Protein AF-A0AAV7JIA6-F1 (afdb_monomer)

pLDDT: mean 71.43, std 24.21, range [22.08, 97.5]

Secondary structure (DSSP, 8-state):
--------------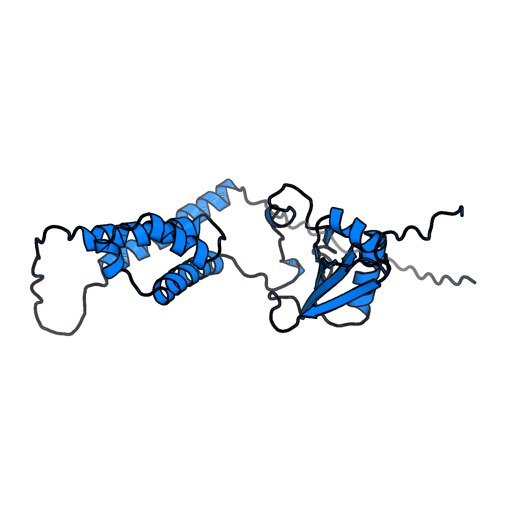----------HHHHHHHHHHHTHHHHHHHHHHHHTT----SS---------PPPPHHHHHHHHHHHHHHHHHHH----HHHHHHHHHHT--HHHHTTSPPHHHHHHHHHHHHHHHHTTS---SSGGG----GGGSB-TTS-B-EEEE--TT-TT--EEE--HHHHHHHHH-S-EEEEEE-SS--TT-SEEEEEEEEESTTSTTS--EEEEEEEEEES---HHHHHHHHHHHHHHS--GGG-S--

Foldseek 3Di:
DDDDDDDDDDDDDDDDPPPPPPPDPVNVVVVVVVVCVVVVVVVVVVVVVVDDDDDDDPDDPPPPPDDDDPLVVLLVVLLVQLLVCLVVDPDQLVVSNVVSVVSHDPSNVVVHDDSVVSNVVSVVSVVVVCVVPDDDPAPLPDDDDPVCQADPVGFGFFPDWPHSPDNWIKTKGFGLVLLVLVLPAPDKDKDWDQPDAPPQFRIWIWIWGWAPVVDVVDDTDTGRGMIMGTNDDDPVSVVVVVVVSCVSRVRPPPPPDD

Nearest PDB structures (foldseek):
  2l3y-assembly1_A  TM=1.725E-01  e=3.572E-01  Mus musculus
  8ot8-assembly1_B  TM=4.137E-01  e=2.780E+00  Actinomycetota bacterium
  1i6z-assembly1_A  TM=1.946E-01  e=4.996E+00  Mus musculus

Solvent-accessible surface area (backbone atoms only — not comparable to full-atom values): 15811 Å² total; per-residue (Å²): 137,87,84,88,84,88,83,88,86,88,86,88,83,83,91,76,86,73,82,78,76,79,77,53,71,67,55,56,51,47,52,56,56,59,57,44,56,63,57,51,55,52,62,53,44,66,70,55,68,80,64,83,88,69,84,93,65,93,76,78,78,77,82,77,88,64,82,80,53,68,42,61,52,48,36,49,49,37,50,49,50,37,55,49,47,53,73,77,44,89,68,55,65,65,56,49,49,54,55,34,53,73,74,51,52,77,76,20,57,80,70,47,77,56,70,67,59,53,45,50,51,49,51,52,52,49,49,59,57,50,71,71,50,80,74,64,90,47,69,56,62,59,77,81,58,72,76,69,36,35,42,100,83,74,44,56,18,53,74,45,64,66,46,56,89,30,95,71,37,38,44,35,32,31,49,65,76,33,41,57,35,43,54,70,22,93,51,77,49,74,53,66,45,63,91,75,46,63,86,86,38,54,24,38,35,36,38,25,15,34,41,68,44,87,41,96,90,41,87,45,48,80,37,85,26,36,41,31,44,30,46,60,91,48,70,65,58,51,49,56,50,53,55,51,50,43,70,75,39,65,54,81,82,78,60,93,81,129

Sequence (258 aa):
MFYLGAATTSRPLSTSIGSCTVRNEEEVRRELAERRFGTLAWIERERESNGSYEGNGVKRTNEHLHVPDVQTTGCCEIKAGIKRKTRDTQDSSHHIIGEGMLTASEGTTGKLPKLDSLKRTIQRQRASVLSVLVEPTALSELVLPAEYQWTAKGEQFLLYDSGEDDAYRFPIFGPQRNLGVLQQSKIWLADGTFKTVPPLFAQVYVVHGLRGGNDPMKTGHLLPSLFVLLPNKTEDTYRRMWEQIRLLCPLALDAPGL

Structure (mmCIF, N/CA/C/O backbone):
data_AF-A0AAV7JIA6-F1
#
_entry.id   AF-A0AAV7JIA6-F1
#
loop_
_atom_site.group_PDB
_atom_site.id
_atom_site.type_symbol
_atom_site.label_atom_id
_atom_site.label_alt_id
_atom_site.label_comp_id
_atom_site.label_asym_id
_atom_site.label_entity_id
_atom_site.label_seq_id
_atom_site.pdbx_PDB_ins_code
_atom_site.Cartn_x
_atom_site.Cartn_y
_atom_site.Cartn_z
_atom_site.occupancy
_atom_site.B_iso_or_equiv
_atom_site.auth_seq_id
_atom_site.auth_comp_id
_atom_site.auth_asym_id
_atom_site.auth_atom_id
_atom_site.pdbx_PDB_model_num
ATOM 1 N N . MET A 1 1 ? 19.174 -5.613 -35.986 1.00 30.94 1 MET A N 1
ATOM 2 C CA . MET A 1 1 ? 20.048 -6.729 -36.402 1.00 30.94 1 MET A CA 1
ATOM 3 C C . MET A 1 1 ? 19.746 -7.882 -35.461 1.00 30.94 1 MET A C 1
ATOM 5 O O . MET A 1 1 ? 20.012 -7.769 -34.275 1.00 30.94 1 MET A O 1
ATOM 9 N N . PHE A 1 2 ? 19.028 -8.880 -35.972 1.00 22.08 2 PHE A N 1
ATOM 10 C CA . PHE A 1 2 ? 18.625 -10.096 -35.264 1.00 22.08 2 PHE A CA 1
ATOM 11 C C . PHE A 1 2 ? 19.842 -10.973 -34.966 1.00 22.08 2 PHE A C 1
ATOM 13 O O . PHE A 1 2 ? 20.718 -11.030 -35.819 1.00 22.08 2 PHE A O 1
ATOM 20 N N . TYR A 1 3 ? 19.829 -11.726 -33.862 1.00 24.70 3 TYR A N 1
ATOM 21 C CA . TYR A 1 3 ? 20.314 -13.111 -33.871 1.00 24.70 3 TYR A CA 1
ATOM 22 C C . TYR A 1 3 ? 19.525 -13.971 -32.875 1.00 24.70 3 TYR A C 1
ATOM 24 O O . TYR A 1 3 ? 19.533 -13.739 -31.669 1.00 24.70 3 TYR A O 1
ATOM 32 N N . LEU A 1 4 ? 18.818 -14.950 -33.445 1.00 25.27 4 LEU A N 1
ATOM 33 C CA . LEU A 1 4 ? 18.229 -16.117 -32.794 1.00 25.27 4 LEU A CA 1
ATOM 34 C C . LEU A 1 4 ? 19.320 -17.165 -32.537 1.00 25.27 4 LEU A C 1
ATOM 36 O O . LEU A 1 4 ? 20.192 -17.365 -33.380 1.00 25.27 4 LEU A O 1
ATOM 40 N N . GLY A 1 5 ? 19.194 -17.902 -31.435 1.00 25.48 5 GLY A N 1
ATOM 41 C CA . GLY A 1 5 ? 19.909 -19.153 -31.196 1.00 25.48 5 GLY A CA 1
ATOM 42 C C . GLY A 1 5 ? 18.993 -20.133 -30.471 1.00 25.48 5 GLY A C 1
ATOM 43 O O . GLY A 1 5 ? 18.826 -20.044 -29.260 1.00 25.48 5 GLY A O 1
ATOM 44 N N . ALA A 1 6 ? 18.359 -21.027 -31.229 1.00 25.97 6 ALA A N 1
ATOM 45 C CA . ALA A 1 6 ? 17.543 -22.118 -30.713 1.00 25.97 6 ALA A CA 1
ATOM 46 C C . ALA A 1 6 ? 18.417 -23.341 -30.395 1.00 25.97 6 ALA A C 1
ATOM 48 O O . ALA A 1 6 ? 19.291 -23.696 -31.183 1.00 25.97 6 ALA A O 1
ATOM 49 N N . ALA A 1 7 ? 18.119 -24.028 -29.292 1.00 27.23 7 ALA A N 1
ATOM 50 C CA . ALA A 1 7 ? 18.521 -25.414 -29.071 1.00 27.23 7 ALA A CA 1
ATOM 51 C C . ALA A 1 7 ? 17.421 -26.146 -28.286 1.00 27.23 7 ALA A C 1
ATOM 53 O O . ALA A 1 7 ? 17.285 -26.014 -27.073 1.00 27.23 7 ALA A O 1
ATOM 54 N N . THR A 1 8 ? 16.612 -26.908 -29.014 1.00 28.44 8 THR A N 1
ATOM 55 C CA . THR A 1 8 ? 15.694 -27.938 -28.517 1.00 28.44 8 THR A CA 1
ATOM 56 C C . THR A 1 8 ? 16.459 -29.203 -28.142 1.00 28.44 8 THR A C 1
ATOM 58 O O . THR A 1 8 ? 17.174 -29.731 -28.986 1.00 28.44 8 THR A O 1
ATOM 61 N N . THR A 1 9 ? 16.199 -29.776 -26.963 1.00 28.27 9 THR A N 1
ATOM 62 C CA . THR A 1 9 ? 16.086 -31.237 -26.799 1.00 28.27 9 THR A CA 1
ATOM 63 C C . THR A 1 9 ? 15.055 -31.579 -25.722 1.00 28.27 9 THR A C 1
ATOM 65 O O . THR A 1 9 ? 15.005 -30.999 -24.645 1.00 28.27 9 THR A O 1
ATOM 68 N N . SER A 1 10 ? 14.185 -32.513 -26.087 1.00 26.16 10 SER A N 1
ATOM 69 C CA . SER A 1 10 ? 13.059 -33.078 -25.347 1.00 26.16 10 SER A CA 1
ATOM 70 C C . SER A 1 10 ? 13.470 -34.259 -24.459 1.00 26.16 10 SER A C 1
ATOM 72 O O . SER A 1 10 ? 14.260 -35.082 -24.922 1.00 26.16 10 SER A O 1
ATOM 74 N N . ARG A 1 11 ? 12.803 -34.460 -23.311 1.00 27.89 11 ARG A N 1
ATOM 75 C CA . ARG A 1 11 ? 12.040 -35.692 -22.983 1.00 27.89 11 ARG A CA 1
ATOM 76 C C . ARG A 1 11 ? 11.273 -35.567 -21.645 1.00 27.89 11 ARG A C 1
ATOM 78 O O . ARG A 1 11 ? 11.668 -34.765 -20.808 1.00 27.89 11 ARG A O 1
ATOM 85 N N . PRO A 1 12 ? 10.165 -36.316 -21.471 1.00 30.72 12 PRO A N 1
ATOM 86 C CA . PRO A 1 12 ? 9.111 -36.035 -20.493 1.00 30.72 12 PRO A CA 1
ATOM 87 C C . PRO A 1 12 ? 9.236 -36.882 -19.220 1.00 30.72 12 PRO A C 1
ATOM 89 O O . PRO A 1 12 ? 9.687 -38.023 -19.290 1.00 30.72 12 PRO A O 1
ATOM 92 N N . LEU A 1 13 ? 8.730 -36.385 -18.086 1.00 25.39 13 LEU A N 1
ATOM 93 C CA . LEU A 1 13 ? 8.413 -37.237 -16.938 1.00 25.39 13 LEU A CA 1
ATOM 94 C C . LEU A 1 13 ? 7.094 -36.833 -16.258 1.00 25.39 13 LEU A C 1
ATOM 96 O O . LEU A 1 13 ? 6.989 -35.792 -15.624 1.00 25.39 13 LEU A O 1
ATOM 100 N N . SER A 1 14 ? 6.126 -37.744 -16.393 1.00 24.59 14 SER A N 1
ATOM 101 C CA . SER A 1 14 ? 5.290 -38.286 -15.317 1.00 24.59 14 SER A CA 1
ATOM 102 C C . SER A 1 14 ? 4.447 -37.319 -14.478 1.00 24.59 14 SER A C 1
ATOM 104 O O . SER A 1 14 ? 4.848 -36.838 -13.424 1.00 24.59 14 SER A O 1
ATOM 106 N N . THR A 1 15 ? 3.193 -37.205 -14.899 1.00 28.84 15 THR A N 1
ATOM 107 C CA . THR A 1 15 ? 2.027 -36.770 -14.133 1.00 28.84 15 THR A CA 1
ATOM 108 C C . THR A 1 15 ? 1.835 -37.601 -12.854 1.00 28.84 15 THR A C 1
ATOM 110 O O . THR A 1 15 ? 1.580 -38.801 -12.930 1.00 28.84 15 THR A O 1
ATOM 113 N N . SER A 1 16 ? 1.851 -36.964 -11.683 1.00 24.20 16 SER A N 1
ATOM 114 C CA . SER A 1 16 ? 1.072 -37.421 -10.528 1.00 24.20 16 SER A CA 1
ATOM 115 C C . SER A 1 16 ? 0.068 -36.328 -10.168 1.00 24.20 16 SER A C 1
ATOM 117 O O . SER A 1 16 ? 0.393 -35.284 -9.611 1.00 24.20 16 SER A O 1
ATOM 119 N N . ILE A 1 17 ? -1.184 -36.559 -10.561 1.00 27.30 17 ILE A N 1
ATOM 120 C CA . ILE A 1 17 ? -2.331 -35.779 -10.102 1.00 27.30 17 ILE A CA 1
ATOM 121 C C . ILE A 1 17 ? -2.521 -36.138 -8.627 1.00 27.30 17 ILE A C 1
ATOM 123 O O . ILE A 1 17 ? -3.103 -37.168 -8.294 1.00 27.30 17 ILE A O 1
ATOM 127 N N . GLY A 1 18 ? -1.977 -35.311 -7.737 1.00 24.67 18 GLY A N 1
ATOM 128 C CA . GLY A 1 18 ? -2.428 -35.253 -6.355 1.00 24.67 18 GLY A CA 1
ATOM 129 C C . GLY A 1 18 ? -3.763 -34.523 -6.347 1.00 24.67 18 GLY A C 1
ATOM 130 O O . GLY A 1 18 ? -3.808 -33.318 -6.576 1.00 24.67 18 GLY A O 1
ATOM 131 N N . SER A 1 19 ? -4.856 -35.254 -6.148 1.00 26.14 19 SER A N 1
ATOM 132 C CA . SER A 1 19 ? -6.189 -34.681 -5.986 1.00 26.14 19 SER A CA 1
ATOM 133 C C . SER A 1 19 ? -6.195 -33.736 -4.781 1.00 26.14 19 SER A C 1
ATOM 135 O O . SER A 1 19 ? -6.261 -34.183 -3.635 1.00 26.14 19 SER A O 1
ATOM 137 N N . CYS A 1 20 ? -6.112 -32.431 -5.036 1.00 24.62 20 CYS A N 1
ATOM 138 C CA . CYS A 1 20 ? -6.367 -31.409 -4.034 1.00 24.62 20 CYS A CA 1
ATOM 139 C C . CYS A 1 20 ? -7.877 -31.397 -3.785 1.00 24.62 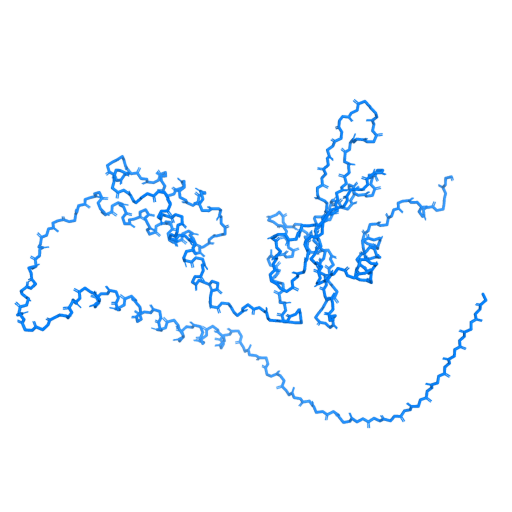20 CYS A C 1
ATOM 141 O O . CYS A 1 20 ? -8.656 -30.849 -4.564 1.00 24.62 20 CYS A O 1
ATOM 143 N N . THR A 1 21 ? -8.313 -32.105 -2.747 1.00 28.91 21 THR A N 1
ATOM 144 C CA . THR A 1 21 ? -9.694 -32.048 -2.274 1.00 28.91 21 THR A CA 1
ATOM 145 C C . THR A 1 21 ? -9.985 -30.624 -1.819 1.00 28.91 21 THR A C 1
ATOM 147 O O . THR A 1 21 ? -9.475 -30.183 -0.787 1.00 28.91 21 THR A O 1
ATOM 150 N N . VAL A 1 22 ? -10.796 -29.913 -2.604 1.00 33.28 22 VAL A N 1
ATOM 151 C CA . VAL A 1 22 ? -11.432 -28.649 -2.224 1.00 33.28 22 VAL A CA 1
ATOM 152 C C . VAL A 1 22 ? -12.185 -28.905 -0.921 1.00 33.28 22 VAL A C 1
ATOM 154 O O . VAL A 1 22 ? -13.178 -29.631 -0.911 1.00 33.28 22 VAL A O 1
ATOM 157 N N . ARG A 1 23 ? -11.680 -28.376 0.197 1.00 37.44 23 ARG A N 1
ATOM 158 C CA . ARG A 1 23 ? -12.386 -28.470 1.478 1.00 37.44 23 ARG A CA 1
ATOM 159 C C . ARG A 1 23 ? -13.640 -27.608 1.383 1.00 37.44 23 ARG A C 1
ATOM 161 O O . ARG A 1 23 ? -13.559 -26.435 1.027 1.00 37.44 23 ARG A O 1
ATOM 168 N N . ASN A 1 24 ? -14.790 -28.208 1.670 1.00 35.47 24 ASN A N 1
ATOM 169 C CA . ASN A 1 24 ? -16.084 -27.535 1.680 1.00 35.47 24 ASN A CA 1
ATOM 170 C C . ASN A 1 24 ? -16.053 -26.382 2.708 1.00 35.47 24 ASN A C 1
ATOM 172 O O . ASN A 1 24 ? -15.627 -26.580 3.847 1.00 35.47 24 ASN A O 1
ATOM 176 N N . GLU A 1 25 ? -16.519 -25.185 2.335 1.00 40.31 25 GLU A N 1
ATOM 177 C CA . GLU A 1 25 ? -16.637 -24.036 3.248 1.00 40.31 25 GLU A CA 1
ATOM 178 C C . GLU A 1 25 ? -17.440 -24.366 4.520 1.00 40.31 25 GLU A C 1
ATOM 180 O O . GLU A 1 25 ? -17.180 -23.805 5.587 1.00 40.31 25 GLU A O 1
ATOM 185 N N . GLU A 1 26 ? -18.396 -25.296 4.445 1.00 38.03 26 GLU A N 1
ATOM 186 C CA . GLU A 1 26 ? -19.151 -25.776 5.607 1.00 38.03 26 GLU A CA 1
ATOM 187 C C . GLU A 1 26 ? -18.308 -26.636 6.554 1.00 38.03 26 GLU A C 1
ATOM 189 O O . GLU A 1 26 ? -18.520 -26.596 7.765 1.00 38.03 26 GLU A O 1
ATOM 194 N N . GLU A 1 27 ? -17.324 -27.368 6.032 1.00 39.69 27 GLU A N 1
ATOM 195 C CA . GLU A 1 27 ? -16.400 -28.193 6.815 1.00 39.69 27 GLU A CA 1
ATOM 196 C C . GLU A 1 27 ? -15.385 -27.312 7.551 1.00 39.69 27 GLU A C 1
ATOM 198 O O . GLU A 1 27 ? -15.173 -27.489 8.749 1.00 39.69 27 GLU A O 1
ATOM 203 N N . VAL A 1 28 ? -14.885 -26.259 6.892 1.00 43.53 28 VAL A N 1
ATOM 204 C CA . VAL A 1 28 ? -14.058 -25.219 7.530 1.00 43.53 28 VAL A CA 1
ATOM 205 C C . VAL A 1 28 ? -14.858 -24.460 8.598 1.00 43.53 28 VAL A C 1
ATOM 207 O O . VAL A 1 28 ? -14.353 -24.209 9.692 1.00 43.53 28 VAL A O 1
ATOM 210 N N . ARG A 1 29 ? -16.136 -24.138 8.341 1.00 39.66 29 ARG A N 1
ATOM 211 C CA . ARG A 1 29 ? -17.026 -23.526 9.347 1.00 39.66 29 ARG A CA 1
ATOM 212 C C . ARG A 1 29 ? -17.308 -24.455 10.530 1.00 39.66 29 ARG A C 1
ATOM 214 O O . ARG A 1 29 ? -17.392 -23.962 11.656 1.00 39.66 29 ARG A O 1
ATOM 221 N N . ARG A 1 30 ? -17.437 -25.767 10.307 1.00 38.66 30 ARG A N 1
ATOM 222 C CA . ARG A 1 30 ? -17.660 -26.766 11.365 1.00 38.66 30 ARG A CA 1
ATOM 223 C C . ARG A 1 30 ? -16.393 -26.980 12.203 1.00 38.66 30 ARG A C 1
ATOM 225 O O . ARG A 1 30 ? -16.484 -26.962 13.426 1.00 38.66 30 ARG A O 1
ATOM 232 N N . GLU A 1 31 ? -15.216 -27.006 11.577 1.00 44.09 31 GLU A N 1
ATOM 233 C CA . GLU A 1 31 ? -13.918 -27.063 12.268 1.00 44.09 31 GLU A CA 1
ATOM 234 C C . GLU A 1 31 ? -13.650 -25.779 13.086 1.00 44.09 31 GLU A C 1
ATOM 236 O O . GLU A 1 31 ? -13.170 -25.836 14.219 1.00 44.09 31 GLU A O 1
ATOM 241 N N . LEU A 1 32 ? -14.048 -24.605 12.577 1.00 42.72 32 LEU A N 1
ATOM 242 C CA . LEU A 1 32 ? -14.026 -23.337 13.324 1.00 42.72 32 LEU A CA 1
ATOM 243 C C . LEU A 1 32 ? -15.042 -23.306 14.485 1.00 42.72 32 LEU A C 1
ATOM 245 O O . LEU A 1 32 ? -14.798 -22.641 15.497 1.00 42.72 32 LEU A O 1
ATOM 249 N N . ALA A 1 33 ? -16.167 -24.018 14.367 1.00 38.12 33 ALA A N 1
ATOM 250 C CA . ALA A 1 33 ? -17.171 -24.154 15.425 1.00 38.12 33 ALA A CA 1
ATOM 251 C C . ALA A 1 33 ? -16.747 -25.153 16.520 1.00 38.12 33 ALA A C 1
ATOM 253 O O . ALA A 1 33 ? -16.974 -24.890 17.700 1.00 38.12 33 ALA A O 1
ATOM 254 N N . GLU A 1 34 ? -16.066 -26.243 16.164 1.00 38.94 34 GLU A N 1
ATOM 255 C CA . GLU A 1 34 ? -15.494 -27.199 17.122 1.00 38.94 34 GLU A CA 1
ATOM 256 C C . GLU A 1 34 ? -14.253 -26.625 17.824 1.00 38.94 34 GLU A C 1
ATOM 258 O O . GLU A 1 34 ? -14.100 -26.780 19.033 1.00 38.94 34 GLU A O 1
ATOM 263 N N . ARG A 1 35 ? -13.423 -25.826 17.137 1.00 43.16 35 ARG A N 1
ATOM 264 C CA . ARG A 1 35 ? -12.304 -25.093 17.768 1.00 43.16 35 ARG A CA 1
ATOM 265 C C . ARG A 1 35 ? -12.759 -23.936 18.670 1.00 43.16 35 ARG A C 1
ATOM 267 O O . ARG A 1 35 ? -12.016 -23.522 19.562 1.00 43.16 35 ARG A O 1
ATOM 274 N N . ARG A 1 36 ? -14.001 -23.459 18.509 1.00 36.34 36 ARG A N 1
ATOM 275 C CA . ARG A 1 36 ? -14.669 -22.506 19.418 1.00 36.34 36 ARG A CA 1
ATOM 276 C C . ARG A 1 36 ? -14.939 -23.087 20.815 1.00 36.34 36 ARG A C 1
ATOM 278 O O . ARG A 1 36 ? -15.065 -22.309 21.762 1.00 36.34 36 ARG A O 1
ATOM 285 N N . PHE A 1 37 ? -14.970 -24.415 20.984 1.00 32.97 37 PHE A N 1
ATOM 286 C CA . PHE A 1 37 ? -15.099 -25.038 22.312 1.00 32.97 37 PHE A CA 1
ATOM 287 C C . PHE A 1 37 ? -13.879 -24.768 23.206 1.00 32.97 37 PHE A C 1
ATOM 289 O O . PHE A 1 37 ? -14.035 -24.570 24.410 1.00 32.97 37 PHE A O 1
ATOM 296 N N . GLY A 1 38 ? -12.680 -24.625 22.628 1.00 35.81 38 GLY A N 1
ATOM 297 C CA . GLY A 1 38 ? -11.490 -24.197 23.373 1.00 35.81 38 GLY A CA 1
ATOM 298 C C . GLY A 1 38 ? -11.570 -22.748 23.876 1.00 35.81 38 GLY A C 1
ATOM 299 O O . GLY A 1 38 ? -10.920 -22.392 24.856 1.00 35.81 38 GLY A O 1
ATOM 300 N N . THR A 1 39 ? -12.399 -21.907 23.245 1.00 40.12 39 THR A N 1
ATOM 301 C CA . THR A 1 39 ? -12.607 -20.504 23.641 1.00 40.12 39 THR A CA 1
ATOM 302 C C . THR A 1 39 ? -13.583 -20.369 24.816 1.00 40.12 39 THR A C 1
ATOM 304 O O . THR A 1 39 ? -13.439 -19.448 25.620 1.00 40.12 39 THR A O 1
ATOM 307 N N . LEU A 1 40 ? -14.534 -21.302 24.970 1.00 34.59 40 LEU A N 1
ATOM 308 C CA . LEU A 1 40 ? -15.395 -21.379 26.160 1.00 34.59 40 LEU A CA 1
ATOM 309 C C . LEU A 1 40 ? -14.616 -21.855 27.392 1.00 34.59 40 LEU A C 1
ATOM 311 O O . LEU A 1 40 ? -14.827 -21.321 28.477 1.00 34.59 40 LEU A O 1
ATOM 315 N N . ALA A 1 41 ? -13.628 -22.737 27.206 1.00 35.59 41 ALA A N 1
ATOM 316 C CA . ALA A 1 41 ? -12.734 -23.166 28.282 1.00 35.59 41 ALA A CA 1
ATOM 317 C C . ALA A 1 41 ? -11.922 -22.006 28.898 1.00 35.59 41 ALA A C 1
ATOM 319 O O . ALA A 1 41 ? -11.496 -22.105 30.044 1.00 35.59 41 ALA A O 1
ATOM 320 N N . TRP A 1 42 ? -11.714 -20.894 28.178 1.00 34.53 42 TRP A N 1
ATOM 321 C CA . TRP A 1 42 ? -11.053 -19.699 28.724 1.00 34.53 42 TRP A CA 1
ATOM 322 C C . TRP A 1 42 ? -12.009 -18.823 29.552 1.00 34.53 42 TRP A C 1
ATOM 324 O O . TRP A 1 42 ? -11.615 -18.303 30.592 1.00 34.53 42 TRP A O 1
ATOM 334 N N . ILE A 1 43 ? -13.279 -18.721 29.141 1.00 37.03 43 ILE A N 1
ATOM 335 C CA . ILE A 1 43 ? -14.339 -18.030 29.901 1.00 37.03 43 ILE A CA 1
ATOM 336 C C . ILE A 1 43 ? -14.657 -18.790 31.200 1.00 37.03 43 ILE A C 1
ATOM 338 O O . ILE A 1 43 ? -14.898 -18.175 32.238 1.00 37.03 43 ILE A O 1
ATOM 342 N N . GLU A 1 44 ? -14.614 -20.122 31.161 1.00 30.78 44 GLU A N 1
ATOM 343 C CA . GLU A 1 44 ? -14.818 -20.980 32.332 1.00 30.78 44 GLU A CA 1
ATOM 344 C C . GLU A 1 44 ? -13.596 -20.955 33.271 1.00 30.78 44 GLU A C 1
ATOM 346 O O . GLU A 1 44 ? -13.744 -20.852 34.487 1.00 30.78 44 GLU A O 1
ATOM 351 N N . ARG A 1 45 ? -12.379 -20.860 32.714 1.00 34.06 45 ARG A N 1
ATOM 352 C CA . ARG A 1 45 ? -11.133 -20.717 33.485 1.00 34.06 45 ARG A CA 1
ATOM 353 C C . ARG A 1 45 ? -10.971 -19.348 34.161 1.00 34.06 45 ARG A C 1
ATOM 355 O O . ARG A 1 45 ? -10.399 -19.301 35.244 1.00 34.06 45 ARG A O 1
ATOM 362 N N . GLU A 1 46 ? -11.503 -18.252 33.601 1.00 34.72 46 GLU A N 1
ATOM 363 C CA . GLU A 1 46 ? -11.560 -16.943 34.295 1.00 34.72 46 GLU A CA 1
ATOM 364 C C . GLU A 1 46 ? -12.555 -16.936 35.475 1.00 34.72 46 GLU A C 1
ATOM 366 O O . GLU A 1 46 ? -12.405 -16.132 36.398 1.00 34.72 46 GLU A O 1
ATOM 371 N N . ARG A 1 47 ? -13.539 -17.851 35.496 1.00 35.91 47 ARG A N 1
ATOM 372 C CA . ARG A 1 47 ? -14.384 -18.102 36.679 1.00 35.91 47 ARG A CA 1
ATOM 373 C C . ARG A 1 47 ? -13.654 -18.910 37.756 1.00 35.91 47 ARG A C 1
ATOM 375 O O . ARG A 1 47 ? -13.892 -18.678 38.939 1.00 35.91 47 ARG A O 1
ATOM 382 N N . GLU A 1 48 ? -12.749 -19.804 37.363 1.00 36.78 48 GLU A N 1
ATOM 383 C CA . GLU A 1 48 ? -11.983 -20.665 38.276 1.00 36.78 48 GLU A CA 1
ATOM 384 C C . GLU A 1 48 ? -10.693 -20.010 38.813 1.00 36.78 48 GLU A C 1
ATOM 386 O O . GLU A 1 48 ? -10.254 -20.314 39.922 1.00 36.78 48 GLU A O 1
ATOM 391 N N . SER A 1 49 ? -10.097 -19.048 38.098 1.00 35.31 49 SER A N 1
ATOM 392 C CA . SER A 1 49 ? -8.808 -18.439 38.472 1.00 35.31 49 SER A CA 1
ATOM 393 C C . SER A 1 49 ? -8.855 -17.404 39.608 1.00 35.31 49 SER A C 1
ATOM 395 O O . SER A 1 49 ? -7.840 -16.772 39.895 1.00 35.31 49 SER A O 1
ATOM 397 N N . ASN A 1 50 ? -9.988 -17.246 40.301 1.00 34.91 50 ASN A N 1
ATOM 398 C CA . ASN A 1 50 ? -10.039 -16.536 41.590 1.00 34.91 50 ASN A CA 1
ATOM 399 C C . ASN A 1 50 ? -9.677 -17.436 42.794 1.00 34.91 50 ASN A C 1
ATOM 401 O O . ASN A 1 50 ? -9.687 -16.974 43.936 1.00 34.91 50 ASN A O 1
ATOM 405 N N . GLY A 1 51 ? -9.320 -18.704 42.568 1.00 31.27 51 GLY A N 1
ATOM 406 C CA . GLY A 1 51 ? -8.783 -19.596 43.595 1.00 31.27 51 GLY A CA 1
ATOM 407 C C . GLY A 1 51 ? -7.260 -19.504 43.705 1.00 31.27 51 GLY A C 1
ATOM 408 O O . GLY A 1 51 ? -6.536 -20.119 42.929 1.00 31.27 51 GLY A O 1
ATOM 409 N N . SER A 1 52 ? -6.750 -18.763 44.691 1.00 31.17 52 SER A N 1
ATOM 410 C CA . SER A 1 52 ? -5.336 -18.844 45.080 1.00 31.17 52 SER A CA 1
ATOM 411 C C . SER A 1 52 ? -5.050 -20.190 45.760 1.00 31.17 52 SER A C 1
ATOM 413 O O . SER A 1 52 ? -5.708 -20.501 46.757 1.00 31.17 52 SER A O 1
ATOM 415 N N . TYR A 1 53 ? -4.028 -20.922 45.320 1.00 31.67 53 TYR A N 1
ATOM 416 C CA . TYR A 1 53 ? -3.426 -21.988 46.120 1.00 31.67 53 TYR A CA 1
ATOM 417 C C . TYR A 1 53 ? -2.224 -21.434 46.888 1.00 31.67 53 TYR A C 1
ATOM 419 O O . TYR A 1 53 ? -1.204 -21.118 46.289 1.00 31.67 53 TYR A O 1
ATOM 427 N N . GLU A 1 54 ? -2.343 -21.364 48.211 1.00 32.22 54 GLU A N 1
ATOM 428 C CA . GLU A 1 54 ? -1.229 -21.573 49.138 1.00 32.22 54 GLU A CA 1
ATOM 429 C C . GLU A 1 54 ? -1.729 -22.468 50.276 1.00 32.22 54 GLU A C 1
ATOM 431 O O . GLU A 1 54 ? -2.909 -22.441 50.636 1.00 32.22 54 GLU A O 1
ATOM 436 N N . GLY A 1 55 ? -0.836 -23.332 50.755 1.00 40.56 55 GLY A N 1
ATOM 437 C CA . GLY A 1 55 ? -1.134 -24.458 51.631 1.00 40.56 55 GLY A CA 1
ATOM 438 C C . GLY A 1 55 ? -1.878 -24.104 52.921 1.00 40.56 55 GLY A C 1
ATOM 439 O O . GLY A 1 55 ? -1.681 -23.054 53.519 1.00 40.56 55 GLY A O 1
ATOM 440 N N . ASN A 1 56 ? -2.717 -25.055 53.341 1.00 45.19 56 ASN A N 1
ATOM 441 C CA . ASN A 1 56 ? -3.338 -25.190 54.660 1.00 45.19 56 ASN A CA 1
ATOM 442 C C . ASN A 1 56 ? -3.834 -23.900 55.334 1.00 45.19 56 ASN A C 1
ATOM 444 O O . ASN A 1 56 ? -3.349 -23.478 56.379 1.00 45.19 56 ASN A O 1
ATOM 448 N N . GLY A 1 57 ? -4.932 -23.373 54.801 1.00 36.69 57 GLY A N 1
ATOM 449 C CA . GLY A 1 57 ? -5.874 -22.541 55.540 1.00 36.69 57 GLY A CA 1
ATOM 450 C C . GLY A 1 57 ? -7.222 -22.579 54.834 1.00 36.69 57 GLY A C 1
ATOM 451 O O . GLY A 1 57 ? -7.325 -22.149 53.690 1.00 36.69 57 GLY A O 1
ATOM 452 N N . VAL A 1 58 ? -8.256 -23.127 55.478 1.00 41.41 58 VAL A N 1
ATOM 453 C CA . VAL A 1 58 ? -9.621 -23.155 54.928 1.00 41.41 58 VAL A CA 1
ATOM 454 C C . VAL A 1 58 ? -10.082 -21.709 54.706 1.00 41.41 58 VAL A C 1
ATOM 456 O O . VAL A 1 58 ? -10.461 -21.018 55.652 1.00 41.41 58 VAL A O 1
ATOM 459 N N . LYS A 1 59 ? -10.031 -21.223 53.458 1.00 38.44 59 LYS A N 1
ATOM 460 C CA . LYS A 1 59 ? -10.583 -19.917 53.087 1.00 38.44 59 LYS A CA 1
ATOM 461 C C . LYS A 1 59 ? -12.102 -20.019 53.087 1.00 38.44 59 LYS A C 1
ATOM 463 O O . LYS A 1 59 ? -12.694 -20.622 52.198 1.00 38.44 59 LYS A O 1
ATOM 468 N N . ARG A 1 60 ? -12.737 -19.395 54.079 1.00 37.44 60 ARG A N 1
ATOM 469 C CA . ARG A 1 60 ? -14.156 -19.049 53.997 1.00 37.44 60 ARG A CA 1
ATOM 470 C C . ARG A 1 60 ? -14.322 -18.039 52.864 1.00 37.44 60 ARG A C 1
ATOM 472 O O . ARG A 1 60 ? -13.825 -16.919 52.964 1.00 37.44 60 ARG A O 1
ATOM 479 N N . THR A 1 61 ? -15.001 -18.426 51.792 1.00 38.16 61 THR A N 1
ATOM 480 C CA . THR A 1 61 ? -15.536 -17.470 50.824 1.00 38.16 61 THR A CA 1
ATOM 481 C C . THR A 1 61 ? -16.616 -16.671 51.537 1.00 38.16 61 THR A C 1
ATOM 483 O O . THR A 1 61 ? -17.680 -17.195 51.854 1.00 38.16 61 THR A O 1
ATOM 486 N N . ASN A 1 62 ? -16.321 -15.414 51.859 1.00 41.25 62 ASN A N 1
ATOM 487 C CA . ASN A 1 62 ? -17.352 -14.479 52.280 1.00 41.25 62 ASN A CA 1
ATOM 488 C C . ASN A 1 62 ? -18.224 -14.213 51.047 1.00 41.25 62 ASN A C 1
ATOM 490 O O . ASN A 1 62 ? -17.783 -13.555 50.103 1.00 41.25 62 ASN A O 1
ATOM 494 N N . GLU A 1 63 ? -19.431 -14.772 51.021 1.00 39.28 63 GLU A N 1
ATOM 495 C CA . GLU A 1 63 ? -20.446 -14.414 50.034 1.00 39.28 63 GLU A CA 1
ATOM 496 C C . GLU A 1 63 ? -20.879 -12.971 50.303 1.00 39.28 63 GLU A C 1
ATOM 498 O O . GLU A 1 63 ? -21.752 -12.681 51.120 1.00 39.28 63 GLU A O 1
ATOM 503 N N . HIS A 1 64 ? -20.209 -12.030 49.645 1.00 52.72 64 HIS A N 1
ATOM 504 C CA . HIS A 1 64 ? -20.595 -10.631 49.674 1.00 52.72 64 HIS A CA 1
ATOM 505 C C . HIS A 1 64 ? -21.819 -10.424 48.774 1.00 52.72 64 HIS A C 1
ATOM 507 O O . HIS A 1 64 ? -21.696 -10.171 47.577 1.00 52.72 64 HIS A O 1
ATOM 513 N N . LEU A 1 65 ? -23.008 -10.512 49.375 1.00 45.53 65 LEU A N 1
ATOM 514 C CA . LEU A 1 65 ? -24.281 -10.078 48.795 1.00 45.53 65 LEU A CA 1
ATOM 515 C C . LEU A 1 65 ? -24.333 -8.533 48.754 1.00 45.53 65 LEU A C 1
ATOM 517 O O . LEU A 1 65 ? -25.041 -7.893 49.527 1.00 45.53 65 LEU A O 1
ATOM 521 N N . HIS A 1 66 ? -23.535 -7.899 47.893 1.00 55.56 66 HIS A N 1
ATOM 522 C CA . HIS A 1 66 ? -23.666 -6.465 47.623 1.00 55.56 66 HIS A CA 1
ATOM 523 C C . HIS A 1 66 ? -24.467 -6.240 46.342 1.00 55.56 66 HIS A C 1
ATOM 525 O O . HIS A 1 66 ? -24.223 -6.876 45.317 1.00 55.56 66 HIS A O 1
ATOM 531 N N . VAL A 1 67 ? -25.420 -5.307 46.411 1.00 55.53 67 VAL A N 1
ATOM 532 C CA . VAL A 1 67 ? -26.119 -4.781 45.234 1.00 55.53 67 VAL A CA 1
ATOM 533 C C . VAL A 1 67 ? -25.063 -4.262 44.244 1.00 55.53 67 VAL A C 1
ATOM 535 O O . VAL A 1 67 ? -24.139 -3.570 44.684 1.00 55.53 67 VAL A O 1
ATOM 538 N N . PRO A 1 68 ? -25.153 -4.589 42.940 1.00 59.41 68 PRO A N 1
ATOM 539 C CA . PRO A 1 68 ? -24.193 -4.117 41.951 1.00 59.41 68 PRO A CA 1
ATOM 540 C C . PRO A 1 68 ? -24.100 -2.591 41.976 1.00 59.41 68 PRO A C 1
ATOM 542 O O . PRO A 1 68 ? -25.110 -1.895 41.881 1.00 59.41 68 PRO A O 1
ATOM 545 N N . ASP A 1 69 ? -22.884 -2.063 42.101 1.00 73.62 69 ASP A N 1
ATOM 546 C CA . ASP A 1 69 ? -22.654 -0.628 41.975 1.00 73.62 69 ASP A CA 1
ATOM 547 C C . ASP A 1 69 ? -22.982 -0.199 40.534 1.00 73.62 69 ASP A C 1
ATOM 549 O O . ASP A 1 69 ? -22.463 -0.738 39.552 1.00 73.62 69 ASP A O 1
ATOM 553 N N . VAL A 1 70 ? -23.886 0.770 40.396 1.00 72.25 70 VAL A N 1
ATOM 554 C CA . VAL A 1 70 ? -24.348 1.276 39.096 1.00 72.25 70 VAL A CA 1
ATOM 555 C C . VAL A 1 70 ? -23.164 1.792 38.275 1.00 72.25 70 VAL A C 1
ATOM 557 O O . VAL A 1 70 ? -23.107 1.606 37.059 1.00 72.25 70 VAL A O 1
ATOM 560 N N . GLN A 1 71 ? -22.163 2.374 38.940 1.00 72.38 71 GLN A N 1
ATOM 561 C CA . GLN A 1 71 ? -20.981 2.900 38.269 1.00 72.38 71 GLN A CA 1
ATOM 562 C C . GLN A 1 71 ? -20.062 1.780 37.764 1.00 72.38 71 GLN A C 1
ATOM 5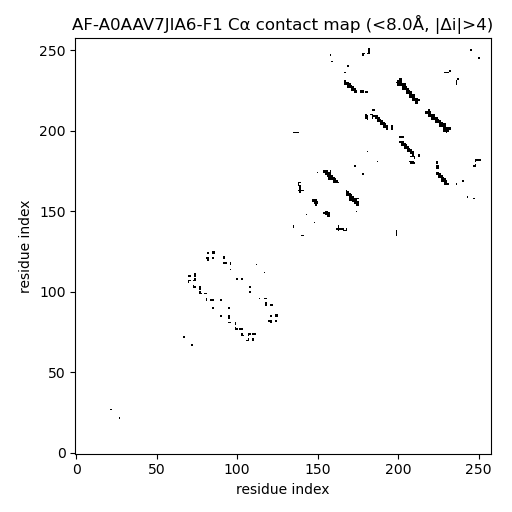64 O O . GLN A 1 71 ? -19.548 1.878 36.651 1.00 72.38 71 GLN A O 1
ATOM 569 N N . THR A 1 72 ? -19.875 0.692 38.524 1.00 74.19 72 THR A N 1
ATOM 570 C CA . THR A 1 72 ? -19.088 -0.462 38.048 1.00 74.19 72 THR A CA 1
ATOM 571 C C . THR A 1 72 ? -19.805 -1.207 36.931 1.00 74.19 72 THR A C 1
ATOM 573 O O . THR A 1 72 ? -19.155 -1.613 35.966 1.00 74.19 72 THR A O 1
ATOM 576 N N . THR A 1 73 ? -21.132 -1.311 37.008 1.00 77.50 73 THR A N 1
ATOM 577 C CA . THR A 1 73 ? -21.972 -1.901 35.958 1.00 77.50 73 THR A CA 1
ATOM 578 C C . THR A 1 73 ? -21.836 -1.113 34.653 1.00 77.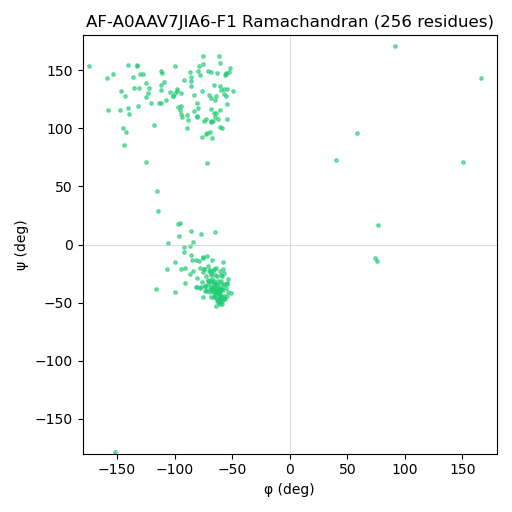50 73 THR A C 1
ATOM 580 O O . THR A 1 73 ? -21.464 -1.692 33.631 1.00 77.50 73 THR A O 1
ATOM 583 N N . GLY A 1 74 ? -21.966 0.218 34.702 1.00 77.25 74 GLY A N 1
ATOM 584 C CA . GLY A 1 74 ? -21.749 1.074 33.531 1.00 77.25 74 GLY A CA 1
ATOM 585 C C . GLY A 1 74 ? -20.323 0.984 32.968 1.00 77.25 74 GLY A C 1
ATOM 586 O O . GLY A 1 74 ? -20.121 0.965 31.755 1.00 77.25 74 GLY A O 1
ATOM 587 N N . CYS A 1 75 ? -19.295 0.857 33.819 1.00 82.50 75 CYS A N 1
ATOM 588 C CA . CYS A 1 75 ? -17.923 0.663 33.339 1.00 82.50 75 CYS A CA 1
ATOM 589 C C . CYS A 1 75 ? -17.764 -0.672 32.598 1.00 82.50 75 CYS A C 1
ATOM 591 O O . CYS A 1 75 ? -17.002 -0.755 31.630 1.00 82.50 75 CYS A O 1
ATOM 593 N N . CYS A 1 76 ? -18.434 -1.727 33.067 1.00 82.00 76 CYS A N 1
ATOM 594 C CA . CYS A 1 76 ? -18.438 -3.030 32.412 1.00 82.00 76 CYS A CA 1
ATOM 595 C C . CYS A 1 76 ? -19.136 -2.972 31.050 1.00 82.00 76 CYS A C 1
ATOM 597 O O . CYS A 1 76 ? -18.606 -3.529 30.089 1.00 82.00 76 CYS A O 1
ATOM 599 N N . GLU A 1 77 ? -20.250 -2.248 30.941 1.00 84.62 77 GLU A N 1
ATOM 600 C CA . GLU A 1 77 ? -20.972 -2.041 29.681 1.00 84.62 77 GLU A CA 1
ATOM 601 C C . GLU A 1 77 ? -20.117 -1.311 28.643 1.00 84.62 77 GLU A C 1
ATOM 603 O O . GLU A 1 77 ? -19.964 -1.799 27.523 1.00 84.62 77 GLU A O 1
ATOM 608 N N . ILE A 1 78 ? -19.459 -0.214 29.026 1.00 85.25 78 ILE A N 1
ATOM 609 C CA . ILE A 1 78 ? -18.561 0.535 28.131 1.00 85.25 78 ILE A CA 1
ATOM 610 C C . ILE A 1 78 ? -17.403 -0.351 27.663 1.00 85.25 78 ILE A C 1
ATOM 612 O O . ILE A 1 78 ? -17.081 -0.397 26.474 1.00 85.25 78 ILE A O 1
ATOM 616 N N . LYS A 1 79 ? -16.781 -1.110 28.576 1.00 85.88 79 LYS A N 1
ATOM 617 C CA . LYS A 1 79 ? -15.719 -2.060 28.211 1.00 85.88 79 LYS A CA 1
ATOM 618 C C . LYS A 1 79 ? -16.240 -3.133 27.261 1.00 85.88 79 LYS A C 1
ATOM 620 O O . LYS A 1 79 ? -15.543 -3.471 26.309 1.00 85.88 79 LYS A O 1
ATOM 625 N N . ALA A 1 80 ? -17.434 -3.671 27.497 1.00 85.25 80 ALA A N 1
ATOM 626 C CA . ALA A 1 80 ? -18.050 -4.658 26.619 1.00 85.25 80 ALA A CA 1
ATOM 627 C C . ALA A 1 80 ? -18.352 -4.071 25.231 1.00 85.25 80 ALA A C 1
ATOM 629 O O . ALA A 1 80 ? -18.098 -4.741 24.230 1.00 85.25 80 ALA A O 1
ATOM 630 N N . GLY A 1 81 ? -18.807 -2.818 25.161 1.00 85.56 81 GLY A N 1
ATOM 631 C CA . GLY A 1 81 ? -19.002 -2.071 23.917 1.00 85.56 81 GLY A CA 1
ATOM 632 C C . GLY A 1 81 ? -17.699 -1.889 23.140 1.00 85.56 81 GLY A C 1
ATOM 633 O O . GLY A 1 81 ? -17.620 -2.276 21.975 1.00 85.56 81 GLY A O 1
ATOM 634 N N . ILE A 1 82 ? -16.638 -1.417 23.807 1.00 88.50 82 ILE A N 1
ATOM 635 C CA . ILE A 1 82 ? -15.290 -1.293 23.225 1.00 88.50 82 ILE A CA 1
ATOM 636 C C . ILE A 1 82 ? -14.802 -2.649 22.702 1.00 88.50 82 ILE A C 1
ATOM 638 O O . ILE A 1 82 ? -14.306 -2.738 21.578 1.00 88.50 82 ILE A O 1
ATOM 642 N N . LYS A 1 83 ? -14.965 -3.716 23.495 1.00 87.06 83 LYS A N 1
ATOM 643 C CA . LYS A 1 83 ? -14.557 -5.074 23.114 1.00 87.06 83 LYS A CA 1
ATOM 644 C C . LYS A 1 83 ? -15.328 -5.595 21.900 1.00 87.06 83 LYS A C 1
ATOM 646 O O . LYS A 1 83 ? -14.730 -6.233 21.039 1.00 87.06 83 LYS A O 1
ATOM 651 N N . ARG A 1 84 ? -16.637 -5.334 21.834 1.00 85.56 84 ARG A N 1
ATOM 652 C CA . ARG A 1 84 ? -17.500 -5.720 20.711 1.00 85.56 84 ARG A CA 1
ATOM 653 C C . ARG A 1 84 ? -17.079 -4.996 19.438 1.00 85.56 84 ARG A C 1
ATOM 655 O O . ARG A 1 84 ? -16.731 -5.637 18.458 1.00 85.56 84 ARG A O 1
ATOM 662 N N . LYS A 1 85 ? -16.971 -3.670 19.494 1.00 86.19 85 LYS A N 1
ATOM 663 C CA . LYS A 1 85 ? -16.586 -2.863 18.334 1.00 86.19 85 LYS A CA 1
ATOM 664 C C . LYS A 1 85 ? -15.173 -3.180 17.835 1.00 86.19 85 LYS A C 1
ATOM 666 O O . LYS A 1 85 ? -14.951 -3.241 16.638 1.00 86.19 85 LYS A O 1
ATOM 671 N N . THR A 1 86 ? -14.243 -3.493 18.739 1.00 85.44 86 THR A N 1
ATOM 672 C CA . THR A 1 86 ? -12.892 -3.956 18.366 1.00 85.44 86 THR A CA 1
ATOM 673 C C . THR A 1 86 ? -12.903 -5.242 17.542 1.00 85.44 86 THR A C 1
ATOM 675 O O . THR A 1 86 ? -12.002 -5.446 16.732 1.00 85.44 86 THR A O 1
ATOM 678 N N . ARG A 1 87 ? -13.885 -6.120 17.774 1.00 80.94 87 ARG A N 1
ATOM 679 C CA . ARG A 1 87 ? -14.055 -7.365 17.022 1.00 80.94 87 ARG A CA 1
ATOM 680 C C . ARG A 1 87 ? -14.696 -7.121 15.659 1.00 80.94 87 ARG A C 1
ATOM 682 O O . ARG A 1 87 ? -14.329 -7.791 14.701 1.00 80.94 87 ARG A O 1
ATOM 689 N N . ASP A 1 88 ? -15.644 -6.195 15.605 1.00 80.19 88 ASP A N 1
ATOM 690 C CA . ASP A 1 88 ? -16.506 -6.006 14.441 1.00 80.19 88 ASP A CA 1
ATOM 691 C C . ASP A 1 88 ? -15.935 -4.979 13.445 1.00 80.19 88 ASP A C 1
ATOM 693 O O . ASP A 1 88 ? -16.311 -4.995 12.275 1.00 80.19 88 ASP A O 1
ATOM 697 N N . THR A 1 89 ? -15.023 -4.093 13.877 1.00 80.94 89 THR A N 1
ATOM 698 C CA . THR A 1 89 ? -14.450 -3.028 13.035 1.00 80.94 89 THR A CA 1
ATOM 699 C C . THR A 1 89 ? -12.923 -2.918 13.123 1.00 80.94 89 THR A C 1
ATOM 701 O O . THR A 1 89 ? -12.280 -3.242 14.127 1.00 80.94 89 THR A O 1
ATOM 704 N N . GLN A 1 90 ? -12.320 -2.381 12.057 1.00 75.06 90 GLN A N 1
ATOM 705 C CA . GLN A 1 90 ? -10.884 -2.077 11.965 1.00 75.06 90 GLN A CA 1
ATOM 706 C C . GLN A 1 90 ? -10.558 -0.609 12.315 1.00 75.06 90 GLN A C 1
ATOM 708 O O . GLN A 1 90 ? -9.476 -0.115 12.001 1.00 75.06 90 GLN A O 1
ATOM 713 N N . ASP A 1 91 ? -11.465 0.103 12.995 1.00 83.38 91 ASP A N 1
ATOM 714 C CA . ASP A 1 91 ? -11.311 1.535 13.297 1.00 83.38 91 ASP A CA 1
ATOM 715 C C . ASP A 1 91 ? -10.075 1.835 14.165 1.00 83.38 91 ASP A C 1
ATOM 717 O O . ASP A 1 91 ? -9.518 0.968 14.839 1.00 83.38 91 ASP A O 1
ATOM 721 N N . SER A 1 92 ? -9.618 3.086 14.221 1.00 86.62 92 SER A N 1
ATOM 722 C CA . SER A 1 92 ? -8.513 3.427 15.131 1.00 86.62 92 SER A CA 1
ATOM 723 C C . SER A 1 92 ? -8.909 3.214 16.605 1.00 86.62 92 SER A C 1
ATOM 725 O O . SER A 1 92 ? -10.053 3.464 16.991 1.00 86.62 92 SER A O 1
ATOM 727 N N . SER A 1 93 ? -7.960 2.824 17.471 1.00 87.06 93 SER A N 1
ATOM 728 C CA . SER A 1 93 ? -8.230 2.670 18.915 1.00 87.06 93 SER A CA 1
ATOM 729 C C . SER A 1 93 ? -8.819 3.942 19.533 1.00 87.06 93 SER A C 1
ATOM 731 O O . SER A 1 93 ? -9.635 3.866 20.444 1.00 87.06 93 SER A O 1
ATOM 733 N N . HIS A 1 94 ? -8.412 5.112 19.034 1.00 87.19 94 HIS A N 1
ATOM 734 C CA . HIS A 1 94 ? -8.948 6.397 19.469 1.00 87.19 94 HIS A CA 1
ATOM 735 C C . HIS A 1 94 ? -10.429 6.558 19.129 1.00 87.19 94 HIS A C 1
ATOM 737 O O . HIS A 1 94 ? -11.189 6.990 19.989 1.00 87.19 94 HIS A O 1
ATOM 743 N N . HIS A 1 95 ? -10.833 6.187 17.913 1.00 88.62 95 HIS A N 1
ATOM 744 C CA . HIS A 1 95 ? -12.226 6.264 17.484 1.00 88.62 95 HIS A CA 1
ATOM 745 C C . HIS A 1 95 ? -13.119 5.342 18.326 1.00 88.62 95 HIS A C 1
ATOM 747 O O . HIS A 1 95 ? -14.105 5.796 18.896 1.00 88.62 95 HIS A O 1
ATOM 753 N N . ILE A 1 96 ? -12.701 4.084 18.504 1.00 89.19 96 ILE A N 1
ATOM 754 C CA . ILE A 1 96 ? -13.442 3.082 19.288 1.00 89.19 96 ILE A CA 1
ATOM 755 C C . ILE A 1 96 ? -13.628 3.535 20.740 1.00 89.19 96 ILE A C 1
ATOM 757 O O . ILE A 1 96 ? -14.713 3.404 21.304 1.00 89.19 96 ILE A O 1
ATOM 761 N N . ILE A 1 97 ? -12.569 4.066 21.361 1.00 89.56 97 ILE A N 1
ATOM 762 C CA . ILE A 1 97 ? -12.660 4.558 22.738 1.00 89.56 97 ILE A CA 1
ATOM 763 C C . ILE A 1 97 ? -13.543 5.801 22.799 1.00 89.56 97 ILE A C 1
ATOM 765 O O . ILE A 1 97 ? -14.394 5.875 23.677 1.00 89.56 97 ILE A O 1
ATOM 769 N N . GLY A 1 98 ? -13.359 6.753 21.880 1.00 88.12 98 GLY A N 1
ATOM 770 C CA . GLY A 1 98 ? -14.151 7.980 21.832 1.00 88.12 98 GLY A CA 1
ATOM 771 C C . GLY A 1 98 ? -15.647 7.691 21.775 1.00 88.12 98 GLY A C 1
ATOM 772 O O . GLY A 1 98 ? -16.410 8.263 22.543 1.00 88.12 98 GLY A O 1
ATOM 773 N N . GLU A 1 99 ? -16.057 6.734 20.950 1.00 86.00 99 GLU A N 1
ATOM 774 C CA . GLU A 1 99 ? -17.461 6.347 20.834 1.00 86.00 99 GLU A CA 1
ATOM 775 C C . GLU A 1 99 ? -17.994 5.636 22.081 1.00 86.00 99 GLU A C 1
ATOM 777 O O . GLU A 1 99 ? -19.085 5.951 22.548 1.00 86.00 99 GLU A O 1
ATOM 782 N N . GLY A 1 100 ? -17.205 4.744 22.687 1.00 83.19 100 GLY A N 1
ATOM 783 C CA . GLY A 1 100 ? -17.575 4.136 23.967 1.00 83.19 100 GLY A CA 1
ATOM 784 C C . GLY A 1 100 ? -17.749 5.174 25.083 1.00 83.19 100 GLY A C 1
ATOM 785 O O . GLY A 1 100 ? -18.623 5.030 25.935 1.00 83.19 100 GLY A O 1
ATOM 786 N N . MET A 1 101 ? -16.966 6.255 25.054 1.00 84.50 101 MET A N 1
ATOM 787 C CA . MET A 1 101 ? -17.079 7.352 26.020 1.00 84.50 101 MET A CA 1
ATOM 788 C C . MET A 1 101 ? -18.330 8.211 25.803 1.00 84.50 101 MET A C 1
ATOM 790 O O . MET A 1 101 ? -18.847 8.744 26.778 1.00 84.50 101 MET A O 1
ATOM 794 N N . LEU A 1 102 ? -18.865 8.308 24.578 1.00 83.50 102 LEU A N 1
ATOM 795 C CA . LEU A 1 102 ? -20.132 9.016 24.324 1.00 83.50 102 LEU A CA 1
ATOM 796 C C . LEU A 1 102 ? -21.317 8.361 25.044 1.00 83.50 102 LEU A C 1
ATOM 798 O O . LEU A 1 102 ? -22.282 9.036 25.385 1.00 83.50 102 LEU A O 1
ATOM 802 N N . THR A 1 103 ? -21.235 7.053 25.292 1.00 77.12 103 THR A N 1
ATOM 803 C CA . THR A 1 103 ? -22.260 6.300 26.031 1.00 77.12 103 THR A CA 1
ATOM 804 C C . THR A 1 103 ? -22.069 6.321 27.552 1.00 77.12 103 THR A C 1
ATOM 806 O O . THR A 1 103 ? -22.868 5.732 28.275 1.00 77.12 103 THR A O 1
ATOM 809 N N . ALA A 1 104 ? -21.019 6.978 28.060 1.00 77.44 104 ALA A N 1
ATOM 810 C CA . ALA A 1 104 ? -20.682 6.970 29.479 1.00 77.44 104 ALA A CA 1
ATOM 811 C C . ALA A 1 104 ? -21.445 8.042 30.273 1.00 77.44 104 ALA A C 1
ATOM 813 O O . ALA A 1 104 ? -21.502 9.203 29.874 1.00 77.44 104 ALA A O 1
ATOM 814 N N . SER A 1 105 ? -21.962 7.676 31.451 1.00 75.88 105 SER A N 1
ATOM 815 C CA . SER A 1 105 ? -22.455 8.659 32.427 1.00 75.88 105 SER A CA 1
ATOM 816 C C . SER A 1 105 ? -21.290 9.302 33.197 1.00 75.88 105 SER A C 1
ATOM 818 O O . SER A 1 105 ? -20.248 8.665 33.386 1.00 75.88 105 SER A O 1
ATOM 820 N N . GLU A 1 106 ? -21.454 10.532 33.699 1.00 71.31 106 GLU A N 1
ATOM 821 C CA . GLU A 1 106 ? -20.397 11.254 34.439 1.00 71.31 106 GLU A CA 1
ATOM 822 C C . GLU A 1 106 ? -19.834 10.448 35.622 1.00 71.31 106 GLU A C 1
ATOM 824 O O . GLU A 1 106 ? -18.618 10.385 35.816 1.00 71.31 106 GLU A O 1
ATOM 829 N N . GLY A 1 107 ? -20.699 9.755 36.372 1.00 68.12 107 GLY A N 1
ATOM 830 C CA . GLY A 1 107 ? -20.289 8.916 37.505 1.00 68.12 107 GLY A CA 1
ATOM 831 C C . GLY A 1 107 ? -19.530 7.648 37.098 1.00 68.12 107 GLY A C 1
ATOM 832 O O . GLY A 1 107 ? -18.760 7.099 37.884 1.00 68.12 107 GLY A O 1
ATOM 833 N N . THR A 1 108 ? -19.714 7.189 35.861 1.00 71.69 108 THR A N 1
ATOM 834 C CA . THR A 1 108 ? -19.028 6.022 35.299 1.00 71.69 108 THR A CA 1
ATOM 835 C C . THR A 1 108 ? -17.630 6.389 34.803 1.00 71.69 108 THR A C 1
ATOM 837 O O . THR A 1 108 ? -16.689 5.615 34.978 1.00 71.69 108 THR A O 1
ATOM 840 N N . THR A 1 109 ? -17.457 7.589 34.242 1.00 71.44 109 THR A N 1
ATOM 841 C CA . THR A 1 109 ? -16.175 8.067 33.700 1.00 71.44 109 THR A CA 1
ATOM 842 C C . THR A 1 109 ? -15.077 8.115 34.762 1.00 71.44 109 THR A C 1
ATOM 844 O O . THR A 1 109 ? -13.947 7.706 34.497 1.00 71.44 109 THR A O 1
ATOM 847 N N . GLY A 1 110 ? -15.415 8.513 35.994 1.00 76.19 110 GLY A N 1
ATOM 848 C CA . GLY A 1 110 ? -14.468 8.556 37.115 1.00 76.19 110 GLY A CA 1
ATOM 849 C C . GLY A 1 110 ? -13.914 7.188 37.541 1.00 76.19 110 GLY A C 1
ATOM 850 O O . GLY A 1 110 ? -12.857 7.126 38.165 1.00 76.19 110 GLY A O 1
ATOM 851 N N . LYS A 1 111 ? -14.593 6.089 37.184 1.00 81.19 111 LYS A N 1
ATOM 852 C CA . LYS A 1 111 ? -14.180 4.708 37.495 1.00 81.19 111 LYS A CA 1
ATOM 853 C C . LYS A 1 111 ? -13.621 3.948 36.287 1.00 81.19 111 LYS A C 1
ATOM 855 O O . LYS A 1 111 ? -13.242 2.778 36.415 1.00 81.19 111 LYS A O 1
ATOM 860 N N . LEU A 1 112 ? -13.538 4.580 35.114 1.00 82.88 112 LEU A N 1
ATOM 861 C CA . LEU A 1 112 ? -12.973 3.935 33.933 1.00 82.88 112 LEU A CA 1
ATOM 862 C C . LEU A 1 112 ? -11.449 3.766 34.047 1.00 82.88 112 LEU A C 1
ATOM 864 O O . LEU A 1 112 ? -10.758 4.581 34.661 1.00 82.88 112 LEU A O 1
ATOM 868 N N . PRO A 1 113 ? -10.884 2.713 33.427 1.00 82.50 113 PRO A N 1
ATOM 869 C CA . PRO A 1 113 ? -9.441 2.584 33.307 1.00 82.50 113 PRO A CA 1
ATOM 870 C C . PRO A 1 113 ? -8.850 3.750 32.519 1.00 82.50 113 PRO A C 1
ATOM 872 O O . PRO A 1 113 ? -9.494 4.318 31.636 1.00 82.50 113 PRO A O 1
ATOM 875 N N . LYS A 1 114 ? -7.565 4.018 32.760 1.00 87.94 114 LYS A N 1
ATOM 876 C CA . LYS A 1 114 ? -6.789 4.969 31.960 1.00 87.94 114 LYS A CA 1
ATOM 877 C C . LYS A 1 114 ? -6.883 4.644 30.467 1.00 87.94 114 LYS A C 1
ATOM 879 O O . LYS A 1 114 ? -6.926 3.473 30.075 1.00 87.94 114 LYS A O 1
ATOM 884 N N . LEU A 1 115 ? -6.821 5.689 29.642 1.00 87.31 115 LEU A N 1
ATOM 885 C CA . LEU A 1 115 ? -6.896 5.593 28.184 1.00 87.31 115 LEU A CA 1
ATOM 886 C C . LEU A 1 115 ? -5.908 4.563 27.610 1.00 87.31 115 LEU A C 1
ATOM 888 O O . LEU A 1 115 ? -6.278 3.764 26.754 1.00 87.31 115 LEU A O 1
ATOM 892 N N . ASP A 1 116 ? -4.678 4.523 28.124 1.00 88.62 116 ASP A N 1
ATOM 893 C CA . ASP A 1 116 ? -3.654 3.576 27.667 1.00 88.62 116 ASP A CA 1
ATOM 894 C C . ASP A 1 116 ? -4.006 2.117 27.969 1.00 88.62 116 ASP A C 1
ATOM 896 O O . ASP A 1 116 ? -3.707 1.227 27.174 1.00 88.62 116 ASP A O 1
ATOM 900 N N . SER A 1 117 ? -4.695 1.853 29.081 1.00 88.44 117 SER A N 1
ATOM 901 C CA . SER A 1 117 ? -5.184 0.511 29.410 1.00 88.44 117 SER A CA 1
ATOM 902 C C . SER A 1 117 ? -6.289 0.073 28.449 1.00 88.44 117 SER A C 1
ATOM 904 O O . SER A 1 117 ? -6.318 -1.086 28.026 1.00 88.44 117 SER A O 1
ATOM 906 N N . LEU A 1 118 ? -7.174 0.994 28.053 1.00 88.31 118 LEU A N 1
ATOM 907 C CA . LEU A 1 118 ? -8.195 0.730 27.037 1.00 88.31 118 LEU A CA 1
ATOM 908 C C . LEU A 1 118 ? -7.553 0.484 25.666 1.00 88.31 118 LEU A C 1
ATOM 910 O O . LEU A 1 118 ? -7.859 -0.521 25.028 1.00 88.31 118 LEU A O 1
ATOM 914 N N . LYS A 1 119 ? -6.581 1.310 25.256 1.00 89.62 119 LYS A N 1
ATOM 915 C CA . LYS A 1 119 ? -5.800 1.095 24.024 1.00 89.62 119 LYS A CA 1
ATOM 916 C C . LYS A 1 119 ? -5.111 -0.270 24.016 1.00 89.62 119 LYS A C 1
ATOM 918 O O . LYS A 1 119 ? -5.224 -1.001 23.036 1.00 89.62 119 LYS A O 1
ATOM 923 N N . ARG A 1 120 ? -4.458 -0.649 25.119 1.00 87.00 120 ARG A N 1
ATOM 924 C CA . ARG A 1 120 ? -3.832 -1.972 25.277 1.00 87.00 120 ARG A CA 1
ATOM 925 C C . ARG A 1 120 ? -4.848 -3.106 25.202 1.00 87.00 120 ARG A C 1
ATOM 927 O O . ARG A 1 120 ? -4.538 -4.148 24.638 1.00 87.00 120 ARG A O 1
ATOM 934 N N . THR A 1 121 ? -6.051 -2.917 25.743 1.00 87.88 121 THR A N 1
ATOM 935 C CA . THR A 1 121 ? -7.133 -3.910 25.641 1.00 87.88 121 THR A CA 1
ATOM 936 C C . THR A 1 121 ? -7.519 -4.134 24.180 1.00 87.88 121 THR A C 1
ATOM 938 O O . THR A 1 121 ? -7.553 -5.278 23.736 1.00 87.88 121 THR A O 1
ATOM 941 N N . ILE A 1 122 ? -7.712 -3.050 23.421 1.00 88.06 122 ILE A N 1
ATOM 942 C CA . ILE A 1 122 ? -8.014 -3.104 21.983 1.00 88.06 122 ILE A CA 1
ATOM 943 C C . ILE A 1 122 ? -6.890 -3.821 21.226 1.00 88.06 122 ILE A C 1
ATOM 945 O O . ILE A 1 122 ? -7.142 -4.745 20.45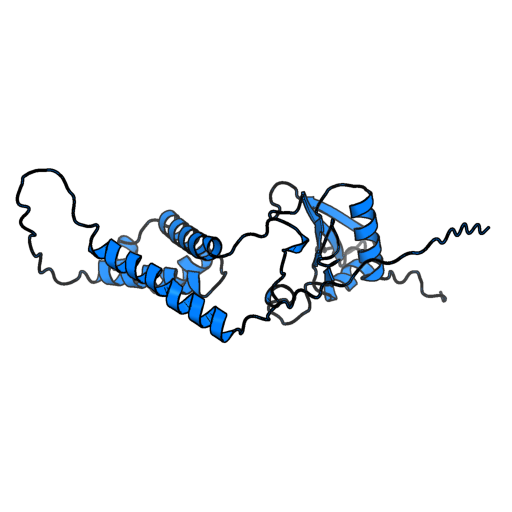9 1.00 88.06 122 ILE A O 1
ATOM 949 N N . GLN A 1 123 ? -5.636 -3.440 21.478 1.00 85.50 123 GLN A N 1
ATOM 950 C CA . GLN A 1 123 ? -4.467 -4.047 20.836 1.00 85.50 123 GLN A CA 1
ATOM 951 C C . GLN A 1 123 ? -4.349 -5.544 21.135 1.00 85.50 123 GLN A C 1
ATOM 953 O O . GLN A 1 123 ? -4.129 -6.326 20.218 1.00 85.50 123 GLN A O 1
ATOM 958 N N . ARG A 1 124 ? -4.539 -5.961 22.395 1.00 84.88 124 ARG A N 1
ATOM 959 C CA . ARG A 1 124 ? -4.510 -7.379 22.788 1.00 84.88 124 ARG A CA 1
ATOM 960 C C . ARG A 1 124 ? -5.610 -8.183 22.113 1.00 84.88 124 ARG A C 1
ATOM 962 O O . ARG A 1 124 ? -5.351 -9.291 21.665 1.00 84.88 124 ARG A O 1
ATOM 969 N N . GLN A 1 125 ? -6.819 -7.633 22.021 1.00 84.25 125 GLN A N 1
ATOM 970 C CA . GLN A 1 125 ? -7.910 -8.310 21.326 1.00 84.25 125 GLN A CA 1
ATOM 971 C C . GLN A 1 125 ? -7.615 -8.474 19.839 1.00 84.25 125 GLN A C 1
ATOM 973 O O . GLN A 1 125 ? -7.748 -9.579 19.320 1.00 84.25 125 GLN A O 1
ATOM 978 N N . ARG A 1 126 ? -7.139 -7.420 19.171 1.00 83.19 126 ARG A N 1
ATOM 979 C CA . ARG A 1 126 ? -6.708 -7.512 17.769 1.00 83.19 126 ARG A CA 1
ATOM 980 C C . ARG A 1 126 ? -5.612 -8.547 17.585 1.00 83.19 126 ARG A C 1
ATOM 982 O O . ARG A 1 126 ? -5.742 -9.407 16.726 1.00 83.19 126 ARG A O 1
ATOM 989 N N . ALA A 1 127 ? -4.594 -8.517 18.440 1.00 76.44 127 ALA A N 1
ATOM 990 C CA . ALA A 1 127 ? -3.513 -9.493 18.421 1.00 76.44 127 ALA A CA 1
ATOM 991 C C . ALA A 1 127 ? -4.023 -10.926 18.633 1.00 76.44 127 ALA A C 1
ATOM 993 O O . ALA A 1 127 ? -3.546 -11.819 17.955 1.00 76.44 127 ALA A O 1
ATOM 994 N N . SER A 1 128 ? -5.015 -11.148 19.505 1.00 75.19 128 SER A N 1
ATOM 995 C CA . SER A 1 128 ? -5.595 -12.482 19.730 1.00 75.19 128 SER A CA 1
ATOM 996 C C . SER A 1 128 ? -6.392 -13.023 18.540 1.00 75.19 128 SER A C 1
ATOM 998 O O . SER A 1 128 ? -6.421 -14.228 18.317 1.00 75.19 128 SER A O 1
ATOM 1000 N N . VAL A 1 129 ? -7.033 -12.144 17.762 1.00 69.00 129 VAL A N 1
ATOM 1001 C CA . VAL A 1 129 ? -7.718 -12.531 16.520 1.00 69.00 129 VAL A CA 1
ATOM 1002 C C . VAL A 1 129 ? -6.690 -12.792 15.422 1.00 69.00 129 VAL A C 1
ATOM 1004 O O . VAL A 1 129 ? -6.757 -13.818 14.755 1.00 69.00 129 VAL A O 1
ATOM 1007 N N . LEU A 1 130 ? -5.701 -11.904 15.285 1.00 62.31 130 LEU A N 1
ATOM 1008 C CA . LEU A 1 130 ? -4.608 -12.054 14.326 1.00 62.31 130 LEU A CA 1
ATOM 1009 C C . LEU A 1 130 ? -3.735 -13.279 14.625 1.00 62.31 130 LEU A C 1
ATOM 1011 O O . LEU A 1 130 ? -3.307 -13.929 13.690 1.00 62.31 130 LEU A O 1
ATOM 1015 N N . SER A 1 131 ? -3.532 -13.664 15.890 1.00 56.25 131 SER A N 1
ATOM 1016 C CA . SER A 1 131 ? -2.748 -14.855 16.255 1.00 56.25 131 SER A CA 1
ATOM 1017 C C . SER A 1 131 ? -3.397 -16.178 15.842 1.00 56.25 131 SER A C 1
ATOM 1019 O O . SER A 1 131 ? -2.750 -17.218 15.908 1.00 56.25 131 SER A O 1
ATOM 1021 N N . VAL A 1 132 ? -4.680 -16.160 15.462 1.00 57.62 132 VAL A N 1
ATOM 1022 C CA . VAL A 1 132 ? -5.367 -17.316 14.860 1.00 57.62 132 VAL A CA 1
ATOM 1023 C C . VAL A 1 132 ? -5.107 -17.383 13.351 1.00 57.62 132 VAL A C 1
ATOM 1025 O O . VAL A 1 132 ? -5.205 -18.459 12.764 1.00 57.62 132 VAL A O 1
ATOM 1028 N N . LEU A 1 133 ? -4.758 -16.258 12.721 1.00 61.19 133 LEU A N 1
ATOM 1029 C CA . LEU A 1 133 ? -4.355 -16.215 11.323 1.00 61.1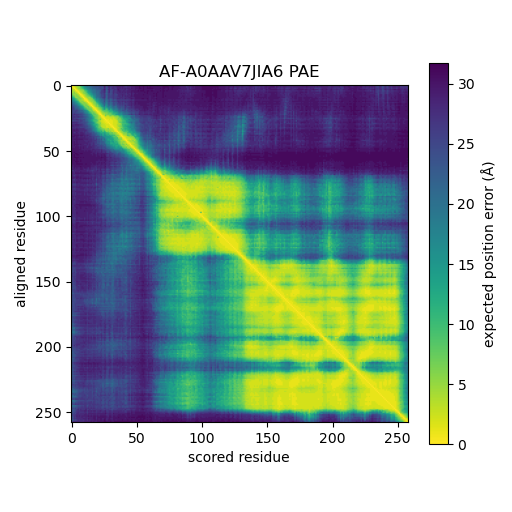9 133 LEU A CA 1
ATOM 1030 C C . LEU A 1 133 ? -2.886 -16.637 11.240 1.00 61.19 133 LEU A C 1
ATOM 1032 O O . LEU A 1 133 ? -2.018 -16.039 11.872 1.00 61.19 133 LEU A O 1
ATOM 1036 N N . VAL A 1 134 ? -2.611 -17.694 10.479 1.00 66.56 134 VAL A N 1
ATOM 1037 C CA . VAL A 1 134 ? -1.235 -18.071 10.152 1.00 66.56 134 VAL A CA 1
ATOM 1038 C C . VAL A 1 134 ? -0.673 -16.952 9.285 1.00 66.56 134 VAL A C 1
ATOM 1040 O O . VAL A 1 134 ? -1.168 -16.715 8.184 1.00 66.56 134 VAL A O 1
ATOM 1043 N N . GLU A 1 135 ? 0.304 -16.219 9.812 1.00 71.94 135 GLU A N 1
ATOM 1044 C CA . GLU A 1 135 ? 1.009 -15.212 9.030 1.00 71.94 135 GLU A CA 1
ATOM 1045 C C . GLU A 1 135 ? 1.759 -15.927 7.897 1.00 71.94 135 GLU A C 1
ATOM 1047 O O . GLU A 1 135 ? 2.459 -16.908 8.173 1.00 71.94 135 GLU A O 1
ATOM 1052 N N . PRO A 1 136 ? 1.584 -15.507 6.631 1.00 80.44 136 PRO A N 1
ATOM 1053 C CA . PRO A 1 136 ? 2.241 -16.173 5.519 1.00 80.44 136 PRO A CA 1
ATOM 1054 C C . PRO A 1 136 ? 3.756 -16.097 5.708 1.00 80.44 136 PRO A C 1
ATOM 1056 O O . PRO A 1 136 ? 4.302 -15.058 6.083 1.00 80.44 136 PRO A O 1
ATOM 1059 N N . THR A 1 137 ? 4.434 -17.213 5.455 1.00 84.69 137 THR A N 1
ATOM 1060 C CA . THR A 1 137 ? 5.894 -17.312 5.614 1.00 84.69 137 THR A CA 1
ATOM 1061 C C . THR A 1 137 ? 6.632 -17.164 4.289 1.00 84.69 137 THR A C 1
ATOM 1063 O O . THR A 1 137 ? 7.828 -16.871 4.271 1.00 84.69 137 THR A O 1
ATOM 1066 N N . ALA A 1 138 ? 5.900 -17.291 3.180 1.00 86.81 138 ALA A N 1
ATOM 1067 C CA . ALA A 1 138 ? 6.382 -17.089 1.825 1.00 86.81 138 ALA A CA 1
ATOM 1068 C C . ALA A 1 138 ? 5.425 -16.204 1.010 1.00 86.81 138 ALA A C 1
ATOM 1070 O O . ALA A 1 138 ? 4.218 -16.171 1.245 1.00 86.81 138 ALA A O 1
ATOM 1071 N N . LEU A 1 139 ? 5.961 -15.514 -0.002 1.00 89.50 139 LEU A N 1
ATOM 1072 C CA . LEU A 1 139 ? 5.176 -14.660 -0.908 1.00 89.50 139 LEU A CA 1
ATOM 1073 C C . LEU A 1 139 ? 4.160 -15.443 -1.758 1.00 89.50 139 LEU A C 1
ATOM 1075 O O . LEU A 1 139 ? 3.127 -14.889 -2.138 1.00 89.50 139 LEU A O 1
ATOM 1079 N N . SER A 1 140 ? 4.423 -16.724 -2.021 1.00 87.25 140 SER A N 1
ATOM 1080 C CA . SER A 1 140 ? 3.491 -17.632 -2.697 1.00 87.25 140 SER A CA 1
ATOM 1081 C C . SER A 1 140 ? 2.265 -17.961 -1.838 1.00 87.25 140 SER A C 1
ATOM 1083 O O . SER A 1 140 ? 1.203 -18.243 -2.370 1.00 87.25 140 SER A O 1
ATOM 1085 N N . GLU A 1 141 ? 2.382 -17.891 -0.508 1.00 88.00 141 GLU A N 1
ATOM 1086 C CA . GLU A 1 141 ? 1.277 -18.137 0.435 1.00 88.00 141 GLU A CA 1
ATOM 1087 C C . GLU A 1 141 ? 0.435 -16.880 0.690 1.00 88.00 141 GLU A C 1
ATOM 1089 O O . GLU A 1 141 ? -0.601 -16.940 1.354 1.00 88.00 141 GLU A O 1
ATOM 1094 N N . LEU A 1 142 ? 0.883 -15.717 0.202 1.00 88.69 142 LEU A N 1
ATOM 1095 C CA . LEU A 1 142 ? 0.203 -14.451 0.433 1.00 88.69 142 LEU A CA 1
ATOM 1096 C C . LEU A 1 142 ? -1.143 -14.433 -0.304 1.00 88.69 142 LEU A C 1
ATOM 1098 O O . LEU A 1 142 ? -1.220 -14.219 -1.512 1.00 88.69 142 LEU A O 1
ATOM 1102 N N . VAL A 1 143 ? -2.234 -14.585 0.433 1.00 86.94 143 VAL A N 1
ATOM 1103 C CA . VAL A 1 143 ? -3.581 -14.387 -0.108 1.00 86.94 143 VAL A CA 1
ATOM 1104 C C . VAL A 1 143 ? -4.011 -12.958 0.194 1.00 86.94 143 VAL A C 1
ATOM 1106 O O . VAL A 1 143 ? -4.089 -12.579 1.359 1.00 86.94 143 VAL A O 1
ATOM 1109 N N . LEU A 1 144 ? -4.291 -12.162 -0.845 1.00 86.44 144 LEU A N 1
ATOM 1110 C CA . LEU A 1 144 ? -4.875 -10.824 -0.709 1.00 86.44 144 LEU A CA 1
ATOM 1111 C C . LEU A 1 144 ? -6.408 -10.943 -0.699 1.00 86.44 144 LEU A C 1
ATOM 1113 O O . LEU A 1 144 ? -6.995 -11.201 -1.756 1.00 86.44 144 LEU A O 1
ATOM 1117 N N . PRO A 1 145 ? -7.080 -10.754 0.455 1.00 85.50 145 PRO A N 1
ATOM 1118 C CA . PRO A 1 145 ? -8.532 -10.831 0.540 1.00 85.50 145 PRO A CA 1
ATOM 1119 C C . PRO A 1 145 ? -9.213 -9.858 -0.424 1.00 85.50 145 PRO A C 1
ATOM 1121 O O . PRO A 1 145 ? -8.737 -8.740 -0.632 1.00 85.50 145 PRO A O 1
ATOM 1124 N N . ALA A 1 146 ? -10.368 -10.256 -0.961 1.00 83.25 146 ALA A N 1
ATOM 1125 C CA . ALA A 1 146 ? -11.139 -9.432 -1.894 1.00 83.25 146 ALA A CA 1
ATOM 1126 C C . ALA A 1 146 ? -11.462 -8.040 -1.319 1.00 83.25 146 ALA A C 1
ATOM 1128 O O . ALA A 1 146 ? -11.443 -7.054 -2.046 1.00 83.25 146 ALA A O 1
ATOM 1129 N N . GLU A 1 147 ? -11.675 -7.933 -0.006 1.00 83.00 147 GLU A N 1
ATOM 1130 C CA . GLU A 1 147 ? -11.916 -6.663 0.692 1.00 83.00 147 GLU A CA 1
ATOM 1131 C C . GLU A 1 147 ? -10.779 -5.636 0.558 1.00 83.00 147 GLU A C 1
ATOM 1133 O O . GLU A 1 147 ? -11.048 -4.439 0.610 1.00 83.00 147 GLU A O 1
ATOM 1138 N N . TYR A 1 148 ? -9.530 -6.061 0.336 1.00 83.25 148 TYR A N 1
ATOM 1139 C CA . TYR A 1 148 ? -8.391 -5.148 0.142 1.00 83.25 148 TYR A CA 1
ATOM 1140 C C . TYR A 1 148 ? -8.136 -4.804 -1.323 1.00 83.25 148 TYR A C 1
ATOM 1142 O O . TYR A 1 148 ? -7.312 -3.942 -1.625 1.00 83.25 148 TYR A O 1
ATOM 1150 N N . GLN A 1 149 ? -8.859 -5.442 -2.241 1.00 88.38 149 GLN A N 1
ATOM 1151 C CA . GLN A 1 149 ? -8.773 -5.134 -3.666 1.00 88.38 149 GLN A CA 1
ATOM 1152 C C . GLN A 1 149 ? -9.617 -3.910 -4.040 1.00 88.38 149 GLN A C 1
ATOM 1154 O O . GLN A 1 149 ? -9.425 -3.350 -5.119 1.00 88.38 149 GLN A O 1
ATOM 1159 N N . TRP A 1 150 ? -10.499 -3.460 -3.141 1.00 89.50 150 TRP A N 1
ATOM 1160 C CA . TRP A 1 150 ? -11.431 -2.357 -3.357 1.00 89.50 150 TRP A CA 1
ATOM 1161 C C . TRP A 1 150 ? -11.332 -1.316 -2.244 1.00 89.50 150 TRP A C 1
ATOM 1163 O O . TRP A 1 150 ? -11.092 -1.617 -1.078 1.00 89.50 150 TRP A O 1
ATOM 1173 N N . THR A 1 151 ? -11.553 -0.055 -2.595 1.00 86.56 151 THR A N 1
ATOM 1174 C CA . THR A 1 151 ? -11.734 1.011 -1.608 1.00 86.56 151 THR A CA 1
ATOM 1175 C C . THR A 1 151 ? -13.122 0.922 -0.965 1.00 86.56 151 THR A C 1
ATOM 1177 O O . THR A 1 151 ? -14.060 0.390 -1.556 1.00 86.56 151 THR A O 1
ATOM 1180 N N . ALA A 1 152 ? -13.313 1.570 0.190 1.00 82.25 152 ALA A N 1
ATOM 1181 C CA . ALA A 1 152 ? -14.628 1.686 0.840 1.00 82.25 152 ALA A CA 1
ATOM 1182 C C . ALA A 1 152 ? -15.715 2.352 -0.036 1.00 82.25 152 ALA A C 1
ATOM 1184 O O . ALA A 1 152 ? -16.898 2.279 0.280 1.00 82.25 152 ALA A O 1
ATOM 1185 N N . LYS A 1 153 ? -15.321 3.020 -1.130 1.00 85.44 153 LYS A N 1
ATOM 1186 C CA . LYS A 1 153 ? -16.226 3.636 -2.111 1.00 85.44 153 LYS A CA 1
ATOM 1187 C C . LYS A 1 153 ? -16.502 2.739 -3.328 1.00 85.44 153 LYS A C 1
ATOM 1189 O O . LYS A 1 153 ? -17.107 3.214 -4.281 1.00 85.44 153 LYS A O 1
ATOM 1194 N N . GLY A 1 154 ? -16.040 1.487 -3.321 1.00 85.56 154 GLY A N 1
ATOM 1195 C CA . GLY A 1 154 ? -16.254 0.531 -4.413 1.00 85.56 154 GLY A CA 1
ATOM 1196 C C . GLY A 1 154 ? -15.370 0.752 -5.644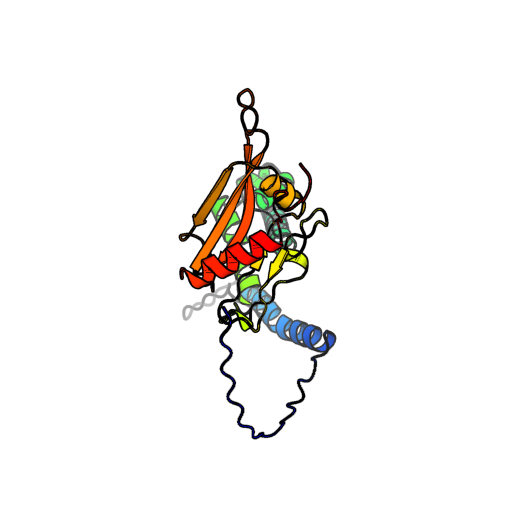 1.00 85.56 154 GLY A C 1
ATOM 1197 O O . GLY A 1 154 ? -15.678 0.243 -6.713 1.00 85.56 154 GLY A O 1
ATOM 1198 N N . GLU A 1 155 ? -14.281 1.513 -5.528 1.00 88.56 155 GLU A N 1
ATOM 1199 C CA . GLU A 1 155 ? -13.294 1.662 -6.610 1.00 88.56 155 GLU A CA 1
ATOM 1200 C C . GLU A 1 155 ? -12.182 0.621 -6.476 1.00 88.56 155 GLU A C 1
ATOM 1202 O O . GLU A 1 155 ? -11.726 0.372 -5.356 1.00 88.56 155 GLU A O 1
ATOM 1207 N N . GLN A 1 156 ? -11.717 0.074 -7.602 1.00 90.12 156 GLN A N 1
ATOM 1208 C CA . GLN A 1 156 ? -10.568 -0.826 -7.645 1.00 90.12 156 GLN A CA 1
ATOM 1209 C C . GLN A 1 156 ? -9.327 -0.147 -7.048 1.00 90.12 156 GLN A C 1
ATOM 1211 O O . GLN A 1 156 ? -8.977 0.984 -7.395 1.00 90.12 156 GLN A O 1
ATOM 1216 N N . PHE A 1 157 ? -8.686 -0.852 -6.119 1.00 94.00 157 PHE A N 1
ATOM 1217 C CA . PHE A 1 157 ? -7.516 -0.392 -5.383 1.00 94.00 157 PHE A CA 1
ATOM 1218 C C . PHE A 1 157 ? -6.276 -1.238 -5.666 1.00 94.00 157 PHE A C 1
ATOM 1220 O O . PHE A 1 157 ? -5.191 -0.678 -5.776 1.00 94.00 157 PHE A O 1
ATOM 1227 N N . LEU A 1 158 ? -6.410 -2.560 -5.814 1.00 95.50 158 LEU A N 1
ATOM 1228 C CA . LEU A 1 158 ? -5.324 -3.405 -6.317 1.00 95.50 158 LEU A CA 1
ATOM 1229 C C . LEU A 1 158 ? -5.294 -3.297 -7.848 1.00 95.50 158 LEU A C 1
ATOM 1231 O O . LEU A 1 158 ? -6.211 -3.765 -8.523 1.00 95.50 158 LEU A O 1
ATOM 1235 N N . LEU A 1 159 ? -4.263 -2.647 -8.387 1.00 95.06 159 LEU A N 1
ATOM 1236 C CA . LEU A 1 159 ? -4.128 -2.389 -9.825 1.00 95.06 159 LEU A CA 1
ATOM 1237 C C . LEU A 1 159 ? -3.359 -3.494 -10.542 1.00 95.06 159 LEU A C 1
ATOM 1239 O O . LEU A 1 159 ? -3.630 -3.779 -11.705 1.00 95.06 159 LEU A O 1
ATOM 1243 N N . TYR A 1 160 ? -2.390 -4.093 -9.855 1.00 95.94 160 TYR A N 1
ATOM 1244 C CA . TYR A 1 160 ? -1.570 -5.168 -10.391 1.00 95.94 160 TYR A CA 1
ATOM 1245 C C . TYR A 1 160 ? -1.044 -6.044 -9.258 1.00 95.94 160 TYR A C 1
ATOM 1247 O O . TYR A 1 160 ? -0.746 -5.550 -8.172 1.00 95.94 160 TYR A O 1
ATOM 1255 N N . ASP A 1 161 ? -0.892 -7.329 -9.537 1.00 95.25 161 ASP A N 1
ATOM 1256 C CA . ASP A 1 161 ? -0.188 -8.292 -8.703 1.00 95.25 161 ASP A CA 1
ATOM 1257 C C . ASP A 1 161 ? 0.535 -9.255 -9.643 1.00 95.25 161 ASP A C 1
ATOM 1259 O O . ASP A 1 161 ? -0.086 -9.785 -10.566 1.00 95.25 161 ASP A O 1
ATOM 1263 N N . SER A 1 162 ? 1.839 -9.455 -9.448 1.00 94.81 162 SER A N 1
ATOM 1264 C CA . SER A 1 162 ? 2.596 -10.385 -10.290 1.00 94.81 162 SER A CA 1
ATOM 1265 C C . SER A 1 162 ? 2.271 -11.856 -10.020 1.00 94.81 162 SER A C 1
ATOM 1267 O O . SER A 1 162 ? 2.636 -12.703 -10.832 1.00 94.81 162 SER A O 1
ATOM 1269 N N . GLY A 1 163 ? 1.527 -12.143 -8.948 1.00 92.44 163 GLY A N 1
ATOM 1270 C CA . GLY A 1 163 ? 0.932 -13.450 -8.695 1.00 92.44 163 GLY A CA 1
ATOM 1271 C C . GLY A 1 163 ? 1.799 -14.389 -7.860 1.00 92.44 163 GLY A C 1
ATOM 1272 O O . GLY A 1 163 ? 2.955 -14.113 -7.549 1.00 92.44 163 GLY A O 1
ATOM 1273 N N . GLU A 1 164 ? 1.198 -15.506 -7.459 1.00 90.38 164 GLU A N 1
ATOM 1274 C CA . GLU A 1 164 ? 1.792 -16.504 -6.557 1.00 90.38 164 GLU A CA 1
ATOM 1275 C C . GLU A 1 164 ? 2.971 -17.279 -7.164 1.00 90.38 164 GLU A C 1
ATOM 1277 O O . GLU A 1 164 ? 3.856 -17.712 -6.426 1.00 90.38 164 GLU A O 1
ATOM 1282 N N . ASP A 1 165 ? 3.025 -17.379 -8.494 1.00 91.19 165 ASP A N 1
ATOM 1283 C CA . ASP A 1 165 ? 4.113 -18.031 -9.233 1.00 91.19 165 ASP A CA 1
ATOM 1284 C C . ASP A 1 165 ? 5.396 -17.180 -9.299 1.00 91.19 165 ASP A C 1
ATOM 1286 O O . ASP A 1 165 ? 6.455 -17.655 -9.715 1.00 91.19 165 ASP A O 1
ATOM 1290 N N . ASP A 1 166 ? 5.329 -15.908 -8.895 1.00 92.94 166 ASP A N 1
ATOM 1291 C CA . ASP A 1 166 ? 6.476 -15.008 -8.887 1.00 92.94 166 ASP A CA 1
ATOM 1292 C C . ASP A 1 166 ? 7.235 -15.091 -7.559 1.00 92.94 166 ASP A C 1
ATOM 1294 O O . ASP A 1 166 ? 6.790 -14.602 -6.518 1.00 92.94 166 ASP A O 1
ATOM 1298 N N . ALA A 1 167 ? 8.453 -15.635 -7.604 1.00 91.75 167 ALA A N 1
ATOM 1299 C CA . ALA A 1 167 ? 9.348 -15.684 -6.445 1.00 91.75 167 ALA A CA 1
ATOM 1300 C C . ALA A 1 167 ? 9.652 -14.291 -5.857 1.00 91.75 167 ALA A C 1
ATOM 1302 O O . ALA A 1 167 ? 9.972 -14.169 -4.674 1.00 91.75 167 ALA A O 1
ATOM 1303 N N . TYR A 1 168 ? 9.534 -13.239 -6.673 1.00 94.50 168 TYR A N 1
ATOM 1304 C CA . TYR A 1 168 ? 9.661 -11.845 -6.265 1.00 94.50 168 TYR A CA 1
ATOM 1305 C C . TYR A 1 168 ? 8.339 -11.101 -6.447 1.00 94.50 168 TYR A C 1
ATOM 1307 O O . TYR A 1 168 ? 8.328 -9.983 -6.966 1.00 94.50 168 TYR A O 1
ATOM 1315 N N . ARG A 1 169 ? 7.238 -11.718 -5.999 1.00 95.75 169 ARG A N 1
ATOM 1316 C CA . ARG A 1 169 ? 5.896 -11.146 -6.072 1.00 95.75 169 ARG A CA 1
ATOM 1317 C C . ARG A 1 169 ? 5.841 -9.713 -5.550 1.00 95.75 169 ARG A C 1
ATOM 1319 O O . ARG A 1 169 ? 6.315 -9.429 -4.449 1.00 95.75 169 ARG A O 1
ATOM 1326 N N . PHE A 1 170 ? 5.213 -8.826 -6.318 1.00 96.31 170 PHE A N 1
ATOM 1327 C CA . PHE A 1 170 ? 4.987 -7.438 -5.925 1.00 96.31 170 PHE A CA 1
ATOM 1328 C C . PHE A 1 170 ? 3.591 -6.955 -6.361 1.00 96.31 170 PHE A C 1
ATOM 1330 O O . PHE A 1 170 ? 3.294 -6.885 -7.556 1.00 96.31 170 PHE A O 1
ATOM 1337 N N . PRO A 1 171 ? 2.717 -6.591 -5.410 1.00 96.31 171 PRO A N 1
ATOM 1338 C CA . PRO A 1 171 ? 1.461 -5.918 -5.713 1.00 96.31 171 PRO A CA 1
ATOM 1339 C C . PRO A 1 171 ? 1.628 -4.393 -5.824 1.00 96.31 171 PRO A C 1
ATOM 1341 O O . PRO A 1 171 ? 2.384 -3.769 -5.070 1.00 96.31 171 PRO A O 1
ATOM 1344 N N . ILE A 1 172 ? 0.870 -3.788 -6.741 1.00 97.00 172 ILE A N 1
ATOM 1345 C CA . ILE A 1 172 ? 0.725 -2.341 -6.932 1.00 97.00 172 ILE A CA 1
ATOM 1346 C C . ILE A 1 172 ? -0.697 -1.940 -6.545 1.00 97.00 172 ILE A C 1
ATOM 1348 O O . ILE A 1 172 ? -1.681 -2.388 -7.138 1.00 97.00 172 ILE A O 1
ATOM 1352 N N . PHE A 1 173 ? -0.789 -1.027 -5.588 1.00 95.62 173 PHE A N 1
ATOM 1353 C CA . PHE A 1 173 ? -2.028 -0.448 -5.103 1.00 95.62 173 PHE A CA 1
ATOM 1354 C C . PHE A 1 173 ? -2.151 1.017 -5.501 1.00 95.62 173 PHE A C 1
ATOM 1356 O O . PHE A 1 173 ? -1.177 1.767 -5.533 1.00 95.62 173 PHE A O 1
ATOM 1363 N N . G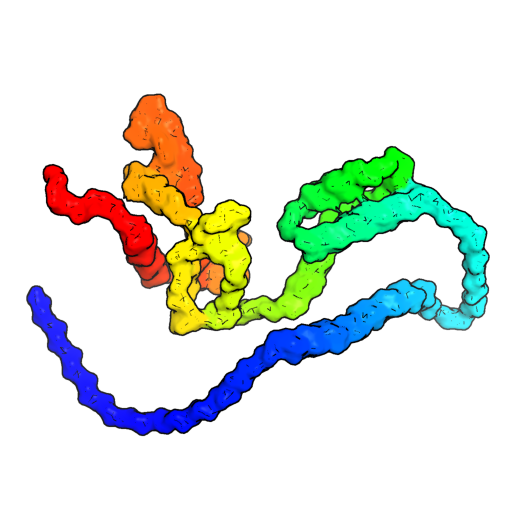LY A 1 174 ? -3.377 1.451 -5.732 1.00 93.75 174 GLY A N 1
ATOM 1364 C CA . GLY A 1 174 ? -3.719 2.832 -6.001 1.00 93.75 174 GLY A CA 1
ATOM 1365 C C . GLY A 1 174 ? -5.135 2.923 -6.558 1.00 93.75 174 GLY A C 1
ATOM 1366 O O . GLY A 1 174 ? -5.545 2.062 -7.330 1.00 93.75 174 GLY A O 1
ATOM 1367 N N . PRO A 1 175 ? -5.906 3.959 -6.206 1.00 89.75 175 PRO A N 1
ATOM 1368 C CA . PRO A 1 175 ? -7.152 4.249 -6.901 1.00 89.75 175 PRO A CA 1
ATOM 1369 C C . PRO A 1 175 ? -6.887 4.441 -8.395 1.00 89.75 175 PRO A C 1
ATOM 1371 O O . PRO A 1 175 ? -5.984 5.200 -8.757 1.00 89.75 175 PRO A O 1
ATOM 1374 N N . GLN A 1 176 ? -7.686 3.834 -9.269 1.00 88.38 176 GLN A N 1
ATOM 1375 C CA . GLN A 1 176 ? -7.497 3.970 -10.715 1.00 88.38 176 GLN A CA 1
ATOM 1376 C C . GLN A 1 176 ? -7.536 5.438 -11.171 1.00 88.38 176 GLN A C 1
ATOM 1378 O O . GLN A 1 176 ? -6.748 5.848 -12.023 1.00 88.38 176 GLN A O 1
ATOM 1383 N N . ARG A 1 177 ? -8.356 6.284 -10.530 1.00 88.00 177 ARG A N 1
ATOM 1384 C CA . ARG A 1 177 ? -8.366 7.738 -10.794 1.00 88.00 177 ARG A CA 1
ATOM 1385 C C . ARG A 1 177 ? -7.016 8.429 -10.549 1.00 88.00 177 ARG A C 1
ATOM 1387 O O . ARG A 1 177 ? -6.751 9.473 -11.144 1.00 88.00 177 ARG A O 1
ATOM 1394 N N . ASN A 1 178 ? -6.174 7.891 -9.660 1.00 90.69 178 ASN A N 1
ATOM 1395 C CA . ASN A 1 178 ? -4.875 8.479 -9.336 1.00 90.69 178 ASN A CA 1
ATOM 1396 C C . ASN A 1 178 ? -3.852 8.240 -10.457 1.00 90.69 178 ASN A C 1
ATOM 1398 O O . ASN A 1 178 ? -2.918 9.029 -10.586 1.00 90.69 178 ASN A O 1
ATOM 1402 N N . LEU A 1 179 ? -4.060 7.241 -11.323 1.00 91.19 179 LEU A N 1
ATOM 1403 C CA . LEU A 1 179 ? -3.261 7.084 -12.543 1.00 91.19 179 LEU A CA 1
ATOM 1404 C C . LEU A 1 179 ? -3.390 8.320 -13.441 1.00 91.19 179 LEU A C 1
ATOM 1406 O O . LEU A 1 179 ? -2.392 8.800 -13.964 1.00 91.19 179 LEU A O 1
ATOM 1410 N N . GLY A 1 180 ? -4.582 8.920 -13.526 1.00 89.69 180 GLY A N 1
ATOM 1411 C CA . GLY A 1 180 ? -4.784 10.172 -14.260 1.00 89.69 180 GLY A CA 1
ATOM 1412 C C . GLY A 1 180 ? -3.979 11.348 -13.693 1.00 89.69 180 GLY A C 1
ATOM 1413 O O . GLY A 1 180 ? -3.528 12.206 -14.449 1.00 89.69 180 GLY A O 1
ATOM 1414 N N . VAL A 1 181 ? -3.736 11.376 -12.374 1.00 89.31 181 VAL A N 1
ATOM 1415 C CA . VAL A 1 181 ? -2.849 12.377 -11.756 1.00 89.31 181 VAL A CA 1
ATOM 1416 C C . VAL A 1 181 ? -1.416 12.170 -12.228 1.00 89.31 181 VAL A C 1
ATOM 1418 O 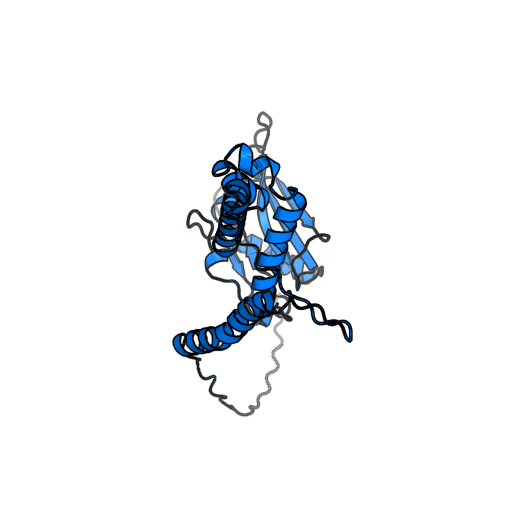O . VAL A 1 181 ? -0.768 13.142 -12.598 1.00 89.31 181 VAL A O 1
ATOM 1421 N N . LEU A 1 182 ? -0.943 10.924 -12.255 1.00 90.75 182 LEU A N 1
ATOM 1422 C CA . LEU A 1 182 ? 0.387 10.583 -12.754 1.00 90.75 182 LEU A CA 1
ATOM 1423 C C . LEU A 1 182 ? 0.540 10.932 -14.241 1.00 90.75 182 LEU A C 1
ATOM 1425 O O . LEU A 1 182 ? 1.476 11.641 -14.597 1.00 90.75 182 LEU A O 1
ATOM 1429 N N . GLN A 1 183 ? -0.420 10.557 -15.090 1.00 90.25 183 GLN A N 1
ATOM 1430 C CA . GLN A 1 183 ? -0.405 10.877 -16.526 1.00 90.25 183 GLN A CA 1
ATOM 1431 C C . GLN A 1 183 ? -0.332 12.381 -16.808 1.00 90.25 183 GLN A C 1
ATOM 1433 O O . GLN A 1 183 ? 0.336 12.809 -17.745 1.00 90.25 183 GLN A O 1
ATOM 1438 N N . GLN A 1 184 ? -1.034 13.190 -16.013 1.00 86.75 184 GLN A N 1
ATOM 1439 C CA . GLN A 1 184 ? -1.072 14.644 -16.180 1.00 86.75 184 GLN A CA 1
ATOM 1440 C C . GLN A 1 184 ? 0.099 15.350 -15.492 1.00 86.75 184 GLN A C 1
ATOM 1442 O O . GLN A 1 184 ? 0.304 16.549 -15.701 1.00 86.75 184 GLN A O 1
ATOM 1447 N N . SER A 1 185 ? 0.839 14.659 -14.628 1.00 86.69 185 SER A N 1
ATOM 1448 C CA . SER A 1 185 ? 1.895 15.282 -13.850 1.00 86.69 185 SER A CA 1
ATOM 1449 C C . SER A 1 185 ? 3.188 15.380 -14.645 1.00 86.69 185 SER A C 1
ATOM 1451 O O . SER A 1 185 ? 3.690 14.384 -15.157 1.00 86.69 185 SER A O 1
ATOM 1453 N N . LYS A 1 186 ? 3.777 16.580 -14.687 1.00 83.94 186 LYS A N 1
ATOM 1454 C CA . LYS A 1 186 ? 5.109 16.793 -15.274 1.00 83.94 186 LYS A CA 1
ATOM 1455 C C . LYS A 1 186 ? 6.241 16.265 -14.388 1.00 83.94 186 LYS A C 1
ATOM 1457 O O . LYS A 1 186 ? 7.350 16.079 -14.874 1.00 83.94 186 LYS A O 1
ATOM 1462 N N . ILE A 1 187 ? 5.982 16.088 -13.091 1.00 84.44 187 ILE A N 1
ATOM 1463 C CA . ILE A 1 187 ? 6.987 15.717 -12.092 1.00 84.44 187 ILE A CA 1
ATOM 1464 C C . ILE A 1 187 ? 6.443 14.565 -11.263 1.00 84.44 187 ILE A C 1
ATOM 1466 O O . ILE A 1 187 ? 5.425 14.703 -10.583 1.00 84.44 187 ILE A O 1
ATOM 1470 N N . TRP A 1 188 ? 7.147 13.439 -11.306 1.00 91.44 188 TRP A N 1
ATOM 1471 C CA . TRP A 1 188 ? 6.881 12.304 -10.436 1.00 91.44 188 TRP A CA 1
ATOM 1472 C C . TRP A 1 188 ? 7.942 12.277 -9.348 1.00 91.44 188 TRP A C 1
ATOM 1474 O O . TRP A 1 188 ? 9.134 12.382 -9.634 1.00 91.44 188 TRP A O 1
ATOM 1484 N N . LEU A 1 189 ? 7.504 12.143 -8.102 1.00 92.38 189 LEU A N 1
ATOM 1485 C CA . LEU A 1 189 ? 8.399 11.930 -6.971 1.00 92.38 189 LEU A CA 1
ATOM 1486 C C . LEU A 1 189 ? 8.167 10.525 -6.451 1.00 92.38 189 LEU A C 1
ATOM 1488 O O . LEU A 1 189 ? 7.025 10.119 -6.252 1.00 92.38 189 LEU A O 1
ATOM 1492 N N . ALA A 1 190 ? 9.236 9.787 -6.210 1.00 93.75 190 ALA A N 1
ATOM 1493 C CA . ALA A 1 190 ? 9.132 8.452 -5.665 1.00 93.75 190 ALA A CA 1
ATOM 1494 C C . ALA A 1 190 ? 10.086 8.301 -4.489 1.00 93.75 190 ALA A C 1
ATOM 1496 O O . ALA A 1 190 ? 11.234 8.738 -4.544 1.00 93.75 190 ALA A O 1
ATOM 1497 N N . ASP A 1 191 ? 9.580 7.707 -3.421 1.00 91.38 191 ASP A N 1
ATOM 1498 C CA . ASP A 1 191 ? 10.332 7.419 -2.208 1.00 91.38 191 ASP A CA 1
ATOM 1499 C C . ASP A 1 191 ? 9.901 6.048 -1.704 1.00 91.38 191 ASP A C 1
ATOM 1501 O O . ASP A 1 191 ? 8.783 5.609 -1.980 1.00 91.38 191 ASP A O 1
ATOM 1505 N N . GLY A 1 192 ? 10.759 5.361 -0.959 1.00 88.19 192 GLY A N 1
ATOM 1506 C CA . GLY A 1 192 ? 10.319 4.140 -0.310 1.00 88.19 192 GLY A CA 1
ATOM 1507 C C . GLY A 1 192 ? 10.772 4.022 1.129 1.00 88.19 192 GLY A C 1
ATOM 1508 O O . GLY A 1 192 ? 11.929 4.241 1.481 1.00 88.19 192 GLY A O 1
ATOM 1509 N N . THR A 1 193 ? 9.823 3.623 1.964 1.00 82.88 193 THR A N 1
ATOM 1510 C CA . THR A 1 193 ? 9.966 3.571 3.410 1.00 82.88 193 THR A CA 1
ATOM 1511 C C . THR A 1 193 ? 10.386 2.175 3.850 1.00 82.88 193 THR A C 1
ATOM 1513 O O . THR A 1 193 ? 9.751 1.188 3.479 1.00 82.88 193 THR A O 1
ATOM 1516 N N . PHE A 1 194 ? 11.433 2.094 4.676 1.00 71.81 194 PHE A N 1
ATOM 1517 C CA . PHE A 1 194 ? 12.011 0.823 5.140 1.00 71.81 194 PHE A CA 1
ATOM 1518 C C . PHE A 1 194 ? 11.696 0.480 6.598 1.00 71.81 194 PHE A C 1
ATOM 1520 O O . PHE A 1 194 ? 11.832 -0.667 7.004 1.00 71.81 194 PHE A O 1
ATOM 1527 N N . LYS A 1 195 ? 11.337 1.478 7.416 1.00 70.31 195 LYS A N 1
ATOM 1528 C CA . LYS A 1 195 ? 11.210 1.310 8.876 1.00 70.31 195 LYS A CA 1
ATOM 1529 C C . LYS A 1 195 ? 9.914 0.618 9.299 1.00 70.31 195 LYS A C 1
ATOM 1531 O O . LYS A 1 195 ? 9.835 0.099 10.405 1.00 70.31 195 LYS A O 1
ATOM 1536 N N . THR A 1 196 ? 8.916 0.626 8.426 1.00 73.38 196 THR A N 1
ATOM 1537 C CA . THR A 1 196 ? 7.575 0.110 8.692 1.00 73.38 196 THR A CA 1
ATOM 1538 C C . THR A 1 196 ? 7.077 -0.527 7.406 1.00 73.38 196 THR A C 1
ATOM 1540 O O . THR A 1 196 ? 6.456 0.126 6.573 1.00 73.38 196 THR A O 1
ATOM 1543 N N . VAL A 1 197 ? 7.439 -1.791 7.214 1.00 83.12 197 VAL A N 1
ATOM 1544 C CA . VAL A 1 197 ? 7.057 -2.585 6.046 1.00 83.12 197 VAL A CA 1
ATOM 1545 C C . VAL A 1 197 ? 6.377 -3.854 6.556 1.00 83.12 197 VAL A C 1
ATOM 1547 O O . VAL A 1 197 ? 6.837 -4.399 7.564 1.00 83.12 197 VAL A O 1
ATOM 1550 N N . PRO A 1 198 ? 5.281 -4.308 5.921 1.00 84.75 198 PRO A N 1
ATOM 1551 C CA . PRO A 1 198 ? 4.686 -5.591 6.257 1.00 84.75 198 PRO A CA 1
ATOM 1552 C C . PRO A 1 198 ? 5.713 -6.728 6.143 1.00 84.75 198 PRO A C 1
ATOM 1554 O O . PRO A 1 198 ? 6.594 -6.666 5.278 1.00 84.75 198 PRO A O 1
ATOM 1557 N N . PRO A 1 199 ? 5.597 -7.774 6.972 1.00 83.00 199 PRO A N 1
ATOM 1558 C CA . PRO A 1 199 ? 6.402 -8.981 6.824 1.00 83.00 199 PRO A CA 1
ATOM 1559 C C . PRO A 1 199 ? 6.333 -9.537 5.394 1.00 83.00 199 PRO A C 1
ATOM 1561 O O . PRO A 1 199 ? 5.354 -9.314 4.683 1.00 83.00 199 PRO A O 1
ATOM 1564 N N . LEU A 1 200 ? 7.401 -10.220 4.968 1.00 90.06 200 LEU A N 1
ATOM 1565 C CA . LEU A 1 200 ? 7.673 -10.686 3.592 1.00 90.06 200 LEU A CA 1
ATOM 1566 C C . LEU A 1 200 ? 8.133 -9.624 2.580 1.00 90.06 200 LEU A C 1
ATOM 1568 O O . LEU A 1 200 ? 8.678 -9.993 1.541 1.00 90.06 200 LEU A O 1
ATOM 1572 N N . PHE A 1 201 ? 7.989 -8.329 2.874 1.00 93.19 201 PHE A N 1
ATOM 1573 C CA . PHE A 1 201 ? 8.443 -7.256 1.986 1.00 93.19 201 PHE A CA 1
ATOM 1574 C C . PHE A 1 201 ? 9.621 -6.478 2.576 1.00 93.19 201 PHE A C 1
ATOM 1576 O O . PHE A 1 201 ? 9.754 -6.309 3.787 1.00 93.19 201 PHE A O 1
ATOM 1583 N N . ALA A 1 202 ? 10.487 -5.965 1.703 1.00 93.38 202 ALA A N 1
ATOM 1584 C CA . ALA A 1 202 ? 11.662 -5.187 2.090 1.00 93.38 202 ALA A CA 1
ATOM 1585 C C . ALA A 1 202 ? 11.410 -3.671 2.084 1.00 93.38 202 ALA A C 1
ATOM 1587 O O . ALA A 1 202 ? 12.179 -2.915 2.691 1.00 93.38 202 ALA A O 1
ATOM 1588 N N . GLN A 1 203 ? 10.385 -3.211 1.357 1.00 93.69 203 GLN A N 1
ATOM 1589 C CA . GLN A 1 203 ? 10.077 -1.793 1.194 1.00 93.69 203 GLN A CA 1
ATOM 1590 C C . GLN A 1 203 ? 8.620 -1.566 0.780 1.00 93.69 203 GLN A C 1
ATOM 1592 O O . GLN A 1 203 ? 8.079 -2.299 -0.046 1.00 93.69 203 GLN A O 1
ATOM 1597 N N . VAL A 1 204 ? 8.023 -0.489 1.297 1.00 95.38 204 VAL A N 1
ATOM 1598 C CA . VAL A 1 204 ? 6.848 0.140 0.677 1.00 95.38 204 VAL A CA 1
ATOM 1599 C C . VAL A 1 204 ? 7.353 1.282 -0.193 1.00 95.38 204 VAL A C 1
ATOM 1601 O O . VAL A 1 204 ? 7.952 2.223 0.326 1.00 95.38 204 VAL A O 1
ATOM 1604 N N . TYR A 1 205 ? 7.154 1.193 -1.502 1.00 95.44 205 TYR A N 1
ATOM 1605 C CA . TYR A 1 205 ? 7.549 2.206 -2.474 1.00 95.44 205 TYR A CA 1
ATOM 1606 C C . TYR A 1 205 ? 6.333 3.041 -2.873 1.00 95.44 205 TYR A C 1
ATOM 1608 O O . TYR A 1 205 ? 5.298 2.491 -3.238 1.00 95.44 205 TYR A O 1
ATOM 1616 N N . VAL A 1 206 ? 6.427 4.364 -2.785 1.00 95.31 206 VAL A N 1
ATOM 1617 C CA . VAL A 1 206 ? 5.305 5.277 -3.018 1.00 95.31 206 VAL A CA 1
ATOM 1618 C C . VAL A 1 206 ? 5.644 6.223 -4.156 1.00 95.31 206 VAL A C 1
ATOM 1620 O O . VAL A 1 206 ? 6.610 6.982 -4.079 1.00 95.31 206 VAL A O 1
ATOM 1623 N N . VAL A 1 207 ? 4.811 6.213 -5.196 1.00 95.38 207 VAL A N 1
ATOM 1624 C CA . VAL A 1 207 ? 4.920 7.134 -6.332 1.00 95.38 207 VAL A CA 1
ATOM 1625 C C . VAL A 1 207 ? 3.898 8.245 -6.171 1.00 95.38 207 VAL A C 1
ATOM 1627 O O . VAL A 1 207 ? 2.702 8.003 -5.997 1.00 95.38 207 VAL A O 1
ATOM 1630 N N . HIS A 1 208 ? 4.375 9.477 -6.256 1.00 93.75 208 HIS A N 1
ATOM 1631 C CA . HIS A 1 208 ? 3.597 10.686 -6.096 1.00 93.75 208 HIS A CA 1
ATOM 1632 C C . HIS A 1 208 ? 3.482 11.429 -7.420 1.00 93.75 208 HIS A C 1
ATOM 1634 O O . HIS A 1 208 ? 4.471 11.612 -8.130 1.00 93.75 208 HIS A O 1
ATOM 1640 N N . GLY A 1 209 ? 2.278 11.920 -7.700 1.00 91.06 209 GLY A N 1
ATOM 1641 C CA . GLY A 1 209 ? 2.010 12.835 -8.800 1.00 91.06 209 GLY A CA 1
ATOM 1642 C C . GLY A 1 209 ? 1.701 14.231 -8.275 1.00 91.06 209 GLY A C 1
ATOM 1643 O O . GLY A 1 209 ? 0.988 14.395 -7.281 1.00 91.06 209 GLY A O 1
ATOM 1644 N N . LEU A 1 210 ? 2.220 15.249 -8.953 1.00 89.69 210 LEU A N 1
ATOM 1645 C CA . LEU A 1 210 ? 1.863 16.642 -8.709 1.00 89.69 210 LEU A CA 1
ATOM 1646 C C . LEU A 1 210 ? 0.574 16.992 -9.462 1.00 89.69 210 LEU A C 1
ATOM 1648 O O . LEU A 1 210 ? 0.561 17.022 -10.694 1.00 89.69 210 LEU A O 1
ATOM 1652 N N . ARG A 1 211 ? -0.498 17.302 -8.726 1.00 86.19 211 ARG A N 1
ATOM 1653 C CA . ARG A 1 211 ? -1.773 17.778 -9.282 1.00 86.19 211 ARG A CA 1
ATOM 1654 C C . ARG A 1 211 ? -1.858 19.298 -9.200 1.00 86.19 211 ARG A C 1
ATOM 1656 O O . ARG A 1 211 ? -1.616 19.874 -8.145 1.00 86.19 211 ARG A O 1
ATOM 1663 N N . GLY A 1 212 ? -2.235 19.955 -10.297 1.00 79.88 212 GLY A N 1
ATOM 1664 C CA . GLY A 1 212 ? -2.473 21.406 -10.335 1.00 79.88 212 GLY A CA 1
ATOM 1665 C C . GLY A 1 212 ? -1.219 22.290 -10.292 1.00 79.88 212 GLY A C 1
ATOM 1666 O O . GLY A 1 212 ? -1.322 23.464 -10.617 1.00 79.88 212 GLY A O 1
ATOM 1667 N N . GLY A 1 213 ? -0.041 21.735 -9.983 1.00 71.00 213 GLY A N 1
ATOM 1668 C CA . GLY A 1 213 ? 1.242 22.456 -9.949 1.00 71.00 213 GLY A CA 1
ATOM 1669 C C . GLY A 1 213 ? 1.962 22.563 -11.294 1.00 71.00 213 GLY A C 1
ATOM 1670 O O . GLY A 1 213 ? 3.133 22.915 -11.337 1.00 71.00 213 GLY A O 1
ATOM 1671 N N . ASN A 1 214 ? 1.285 22.225 -12.394 1.00 69.75 214 ASN A N 1
ATOM 1672 C CA . ASN A 1 214 ? 1.816 22.423 -13.746 1.00 69.75 214 ASN A CA 1
ATOM 1673 C C . ASN A 1 214 ? 1.691 23.884 -14.217 1.00 69.75 214 ASN A C 1
ATOM 1675 O O . ASN A 1 214 ? 2.281 24.237 -15.241 1.00 69.75 214 ASN A O 1
ATOM 1679 N N . ASP A 1 215 ? 0.890 24.681 -13.502 1.00 74.31 215 ASP A N 1
ATOM 1680 C CA . ASP A 1 215 ? 0.672 26.110 -13.700 1.00 74.31 215 ASP A CA 1
ATOM 1681 C C . ASP A 1 215 ? 1.582 26.882 -12.725 1.00 74.31 215 ASP A C 1
ATOM 1683 O O . ASP A 1 215 ? 1.421 26.723 -11.512 1.00 74.31 215 ASP A O 1
ATOM 1687 N N . PRO A 1 216 ? 2.522 27.714 -13.213 1.00 69.31 216 PRO A N 1
ATOM 1688 C CA . PRO A 1 216 ? 3.431 28.487 -12.366 1.00 69.31 216 PRO A CA 1
ATOM 1689 C C . PRO A 1 216 ? 2.723 29.417 -11.371 1.00 69.31 216 PRO A C 1
ATOM 1691 O O . PRO A 1 216 ? 3.329 29.825 -10.384 1.00 69.31 216 PRO A O 1
ATOM 1694 N N . MET A 1 217 ? 1.456 29.768 -11.621 1.00 72.69 217 MET A N 1
ATOM 1695 C CA . MET A 1 217 ? 0.661 30.640 -10.755 1.00 72.69 217 MET A CA 1
ATOM 1696 C C . MET A 1 217 ? -0.156 29.882 -9.697 1.00 72.69 217 MET A C 1
ATOM 1698 O O . MET A 1 217 ? -0.836 30.520 -8.892 1.00 72.69 217 MET A O 1
ATOM 1702 N N . LYS A 1 218 ? -0.118 28.541 -9.669 1.00 73.06 218 LYS A N 1
ATOM 1703 C CA . LYS A 1 218 ? -0.889 27.722 -8.720 1.00 73.06 218 LYS A CA 1
ATOM 1704 C C . LYS A 1 218 ? 0.009 26.819 -7.888 1.00 73.06 218 LYS A C 1
ATOM 1706 O O . LYS A 1 218 ? 0.861 26.101 -8.402 1.00 73.06 218 LYS A O 1
ATOM 1711 N N . THR A 1 219 ? -0.259 26.778 -6.587 1.00 79.44 219 THR A N 1
ATOM 1712 C CA . THR A 1 219 ? 0.358 25.798 -5.693 1.00 79.44 219 THR A CA 1
ATOM 1713 C C . THR A 1 219 ? -0.171 24.407 -6.032 1.00 79.44 219 THR A C 1
ATOM 1715 O O . THR A 1 219 ? -1.368 24.141 -5.922 1.00 79.44 219 THR A O 1
ATOM 1718 N N . GLY A 1 220 ? 0.718 23.517 -6.468 1.00 83.31 220 GLY A N 1
ATOM 1719 C CA . GLY A 1 220 ? 0.374 22.121 -6.707 1.00 83.31 220 GLY A CA 1
ATOM 1720 C C . GLY A 1 220 ? 0.225 21.321 -5.417 1.00 83.31 220 GLY A C 1
ATOM 1721 O O . GLY A 1 220 ? 0.829 21.636 -4.395 1.00 83.31 220 GLY A O 1
ATOM 1722 N N . HIS A 1 221 ? -0.543 20.239 -5.489 1.00 88.06 221 HIS A N 1
ATOM 1723 C CA . HIS A 1 221 ? -0.661 19.262 -4.413 1.00 88.06 221 HIS A CA 1
ATOM 1724 C C . HIS A 1 221 ? 0.063 17.978 -4.803 1.00 88.06 221 HIS A C 1
ATOM 1726 O O . HIS A 1 221 ? -0.233 17.388 -5.845 1.00 88.06 221 HIS A O 1
ATOM 1732 N N . LEU A 1 222 ? 1.000 17.545 -3.960 1.00 89.81 222 LEU A N 1
ATOM 1733 C CA . LEU A 1 222 ? 1.667 16.260 -4.113 1.00 89.81 222 LEU A CA 1
ATOM 1734 C C . LEU A 1 222 ? 0.751 15.156 -3.578 1.00 89.81 222 LEU A C 1
ATOM 1736 O O . LEU A 1 222 ? 0.408 15.153 -2.397 1.00 89.81 222 LEU A O 1
ATOM 1740 N N . LEU A 1 223 ? 0.338 14.238 -4.450 1.00 91.25 223 LEU A N 1
ATOM 1741 C CA . LEU A 1 223 ? -0.590 13.167 -4.105 1.00 91.25 223 LEU A CA 1
ATOM 1742 C C . LEU A 1 223 ? 0.108 11.806 -4.190 1.00 91.25 223 LEU A C 1
ATOM 1744 O O . LEU A 1 223 ? 0.569 11.454 -5.281 1.00 91.25 223 LEU A O 1
ATOM 1748 N N . PRO A 1 224 ? 0.151 11.014 -3.099 1.00 93.00 224 PRO A N 1
ATOM 1749 C CA . PRO A 1 224 ? 0.598 9.629 -3.171 1.00 93.00 224 PRO A CA 1
ATOM 1750 C C . PRO A 1 224 ? -0.396 8.859 -4.041 1.00 93.00 224 PRO A C 1
ATOM 1752 O O . PRO A 1 224 ? -1.572 8.697 -3.706 1.00 93.00 224 PRO A O 1
ATOM 1755 N N . SER A 1 225 ? 0.065 8.489 -5.228 1.00 94.00 225 SER A N 1
ATOM 1756 C CA . SER A 1 225 ? -0.784 7.992 -6.304 1.00 94.00 225 SER A CA 1
ATOM 1757 C C . SER A 1 225 ? -0.743 6.474 -6.383 1.00 94.00 225 SER A C 1
ATOM 1759 O O . SER A 1 225 ? -1.802 5.869 -6.534 1.00 94.00 225 SER A O 1
ATOM 1761 N N . LEU A 1 226 ? 0.444 5.883 -6.213 1.00 95.75 226 LEU A N 1
ATOM 1762 C CA . LEU A 1 226 ? 0.659 4.438 -6.187 1.00 95.75 226 LEU A CA 1
ATOM 1763 C C . LEU A 1 226 ? 1.473 4.026 -4.963 1.00 95.75 226 LEU A C 1
ATOM 1765 O O . LEU A 1 226 ? 2.383 4.743 -4.549 1.00 95.75 226 LEU A O 1
ATOM 1769 N N . PHE A 1 227 ? 1.171 2.842 -4.445 1.00 95.25 227 PHE A N 1
ATOM 1770 C CA . PHE A 1 227 ? 1.886 2.166 -3.372 1.00 95.25 227 PHE A CA 1
ATOM 1771 C C . PHE A 1 227 ? 2.280 0.778 -3.867 1.00 95.25 227 PHE A C 1
ATOM 1773 O O . PHE A 1 227 ? 1.428 0.026 -4.327 1.00 95.25 227 PHE A O 1
ATOM 1780 N N . VAL A 1 228 ? 3.552 0.424 -3.767 1.00 96.31 228 VAL A N 1
ATOM 1781 C CA . VAL A 1 228 ? 4.076 -0.862 -4.224 1.00 96.31 228 VAL A CA 1
ATOM 1782 C C . VAL A 1 228 ? 4.759 -1.557 -3.062 1.00 96.31 228 VAL A C 1
ATOM 1784 O O . VAL A 1 228 ? 5.581 -0.952 -2.372 1.00 96.31 228 VAL A O 1
ATOM 1787 N N . LEU A 1 229 ? 4.429 -2.826 -2.838 1.00 95.69 229 LEU A N 1
ATOM 1788 C CA . LEU A 1 229 ? 5.138 -3.656 -1.868 1.00 95.69 229 LEU A CA 1
ATOM 1789 C C . LEU A 1 229 ? 6.242 -4.416 -2.600 1.00 95.69 229 LEU A C 1
ATOM 1791 O O . LEU A 1 229 ? 5.959 -5.292 -3.412 1.00 95.69 229 LEU A O 1
ATOM 1795 N N . LEU A 1 230 ? 7.499 -4.050 -2.340 1.00 96.12 230 LEU A N 1
ATOM 1796 C CA . LEU A 1 230 ? 8.650 -4.650 -3.011 1.00 96.12 230 LEU A CA 1
ATOM 1797 C C . LEU A 1 230 ? 9.302 -5.718 -2.122 1.00 96.12 230 LEU A C 1
ATOM 1799 O O . LEU A 1 230 ? 9.606 -5.440 -0.955 1.00 96.12 230 LEU A O 1
ATOM 1803 N N . PRO A 1 231 ? 9.561 -6.927 -2.650 1.00 95.12 231 PRO A N 1
ATOM 1804 C CA . PRO A 1 231 ? 10.115 -8.035 -1.870 1.00 95.12 231 PRO A CA 1
ATOM 1805 C C . PRO A 1 231 ? 11.610 -7.865 -1.580 1.00 95.12 231 PRO A C 1
ATOM 1807 O O . PRO A 1 231 ? 12.132 -8.414 -0.615 1.00 95.12 231 PRO A O 1
ATOM 1810 N N . ASN A 1 232 ? 12.322 -7.094 -2.403 1.00 94.56 232 ASN A N 1
ATOM 1811 C CA . ASN A 1 232 ? 13.748 -6.823 -2.261 1.00 94.56 232 ASN A CA 1
ATOM 1812 C C . ASN A 1 232 ? 14.099 -5.448 -2.867 1.00 94.56 232 ASN A C 1
ATOM 1814 O O . ASN A 1 232 ? 13.226 -4.725 -3.341 1.00 94.56 232 ASN A O 1
ATOM 1818 N N . LYS A 1 233 ? 15.385 -5.080 -2.830 1.00 93.44 233 LYS A N 1
ATOM 1819 C CA . LYS A 1 233 ? 15.899 -3.784 -3.316 1.00 93.44 233 LYS A CA 1
ATOM 1820 C C . LYS A 1 233 ? 16.818 -3.935 -4.530 1.00 93.44 233 LYS A C 1
ATOM 1822 O O . LYS A 1 233 ? 17.765 -3.167 -4.685 1.00 93.44 233 LYS A O 1
ATOM 1827 N N . THR A 1 234 ? 16.599 -4.966 -5.338 1.00 95.69 234 THR A N 1
ATOM 1828 C CA . THR A 1 234 ? 17.408 -5.215 -6.532 1.00 95.69 234 THR A CA 1
ATOM 1829 C C . THR A 1 234 ? 16.962 -4.319 -7.679 1.00 95.69 234 THR A C 1
ATOM 1831 O O . THR A 1 234 ? 15.784 -3.984 -7.802 1.00 95.69 234 THR A O 1
ATOM 1834 N N . GLU A 1 235 ? 17.904 -3.950 -8.546 1.00 96.31 235 GLU A N 1
ATOM 1835 C CA . GLU A 1 235 ? 17.609 -3.187 -9.763 1.00 96.31 235 GLU A CA 1
ATOM 1836 C C . GLU A 1 235 ? 16.552 -3.886 -10.630 1.00 96.31 235 GLU A C 1
ATOM 1838 O O . GLU A 1 235 ? 15.674 -3.229 -11.183 1.00 96.31 235 GLU A O 1
ATOM 1843 N N . ASP A 1 236 ? 16.596 -5.220 -10.696 1.00 97.38 236 ASP A N 1
ATOM 1844 C CA . ASP A 1 236 ? 15.644 -6.015 -11.467 1.00 97.38 236 ASP A CA 1
ATOM 1845 C C . ASP A 1 236 ? 14.202 -5.841 -10.984 1.00 97.38 236 ASP A C 1
ATOM 1847 O O . ASP A 1 236 ? 13.309 -5.539 -11.776 1.00 97.38 236 ASP A O 1
ATOM 1851 N N . THR A 1 237 ? 13.983 -5.912 -9.671 1.00 96.81 237 THR A N 1
ATOM 1852 C CA . THR A 1 237 ? 12.668 -5.673 -9.070 1.00 96.81 237 THR A CA 1
ATOM 1853 C C . THR A 1 237 ? 12.158 -4.256 -9.351 1.00 96.81 237 THR A C 1
ATOM 1855 O O . THR A 1 237 ? 10.992 -4.091 -9.709 1.00 96.81 237 THR A O 1
ATOM 1858 N N . TYR A 1 238 ? 13.017 -3.233 -9.276 1.00 96.12 238 TYR A N 1
ATOM 1859 C CA . TYR A 1 238 ? 12.620 -1.869 -9.644 1.00 96.12 238 TYR A CA 1
ATOM 1860 C C . TYR A 1 238 ? 12.285 -1.736 -11.130 1.00 96.12 238 TYR A C 1
ATOM 1862 O O . TYR A 1 238 ? 11.314 -1.063 -11.471 1.00 96.12 238 TYR A O 1
ATOM 1870 N N . ARG A 1 239 ? 13.058 -2.373 -12.016 1.00 97.44 239 ARG A N 1
ATOM 1871 C CA . ARG A 1 239 ? 12.808 -2.354 -13.463 1.00 97.44 239 ARG A CA 1
ATOM 1872 C C . ARG A 1 239 ? 11.448 -2.963 -13.785 1.00 97.44 239 ARG A C 1
ATOM 1874 O O . ARG A 1 239 ? 10.630 -2.298 -14.414 1.00 97.44 239 ARG A O 1
ATOM 1881 N N . ARG A 1 240 ? 11.177 -4.166 -13.265 1.00 97.50 240 ARG A N 1
ATOM 1882 C CA . ARG A 1 240 ? 9.888 -4.860 -13.415 1.00 97.50 240 ARG A CA 1
ATOM 1883 C C . ARG A 1 240 ? 8.730 -4.011 -12.889 1.00 97.50 240 ARG A C 1
ATOM 1885 O O . ARG A 1 240 ? 7.710 -3.882 -13.559 1.00 97.50 240 ARG A O 1
ATOM 1892 N N . MET A 1 241 ? 8.892 -3.385 -11.721 1.00 96.50 241 MET A N 1
ATOM 1893 C CA . MET A 1 241 ? 7.893 -2.467 -11.168 1.00 96.50 241 MET A CA 1
ATOM 1894 C C . MET A 1 241 ? 7.621 -1.287 -12.110 1.00 96.50 241 MET A C 1
ATOM 1896 O O . MET A 1 241 ? 6.464 -1.007 -12.417 1.00 96.50 241 MET A O 1
ATOM 1900 N N . TRP A 1 242 ? 8.659 -0.584 -12.573 1.00 95.88 242 TRP A N 1
ATOM 1901 C CA . TRP A 1 242 ? 8.495 0.585 -13.441 1.00 95.88 242 TRP A CA 1
ATOM 1902 C C . TRP A 1 242 ? 7.915 0.232 -14.814 1.00 95.88 242 TRP A C 1
ATOM 1904 O O . TRP A 1 242 ? 7.121 1.007 -15.348 1.00 95.88 242 TRP A O 1
ATOM 1914 N N . GLU A 1 243 ? 8.241 -0.940 -15.361 1.00 95.88 243 GLU A N 1
ATOM 1915 C CA . GLU A 1 243 ? 7.601 -1.475 -16.568 1.00 95.88 243 GLU A CA 1
ATOM 1916 C C . GLU A 1 243 ? 6.095 -1.665 -16.363 1.00 95.88 243 GLU A C 1
ATOM 1918 O O . GLU A 1 243 ? 5.304 -1.197 -17.181 1.00 95.88 243 GLU A O 1
ATOM 1923 N N . GLN A 1 244 ? 5.680 -2.260 -15.240 1.00 96.25 244 GLN A N 1
ATOM 1924 C CA . GLN A 1 244 ? 4.257 -2.418 -14.931 1.00 96.25 244 GLN A CA 1
ATOM 1925 C C . GLN A 1 244 ? 3.557 -1.075 -14.707 1.00 96.25 244 GLN A C 1
ATOM 1927 O O . GLN A 1 244 ? 2.465 -0.856 -15.228 1.00 96.25 244 GLN A O 1
ATOM 1932 N N . ILE A 1 245 ? 4.194 -0.126 -14.013 1.00 94.62 245 ILE A N 1
ATOM 1933 C CA . ILE A 1 245 ? 3.641 1.227 -13.848 1.00 94.62 245 ILE A CA 1
ATOM 1934 C C . ILE A 1 245 ? 3.460 1.912 -15.208 1.00 94.62 245 ILE A C 1
ATOM 1936 O O . ILE A 1 245 ? 2.437 2.556 -15.430 1.00 94.62 245 ILE A O 1
ATOM 1940 N N . ARG A 1 246 ? 4.406 1.747 -16.140 1.00 93.00 246 ARG A N 1
ATOM 1941 C CA . ARG A 1 246 ? 4.293 2.286 -17.503 1.00 93.00 246 ARG A CA 1
ATOM 1942 C C . ARG A 1 246 ? 3.112 1.684 -18.268 1.00 93.00 246 ARG A C 1
ATOM 1944 O O . ARG A 1 246 ? 2.442 2.414 -18.991 1.00 93.00 246 ARG A O 1
ATOM 1951 N N . LEU A 1 247 ? 2.844 0.387 -18.106 1.00 93.56 247 LEU A N 1
ATOM 1952 C CA . LEU A 1 247 ? 1.691 -0.279 -18.726 1.00 93.56 247 LEU A CA 1
ATOM 1953 C C . LEU A 1 247 ? 0.359 0.192 -18.126 1.00 93.56 247 LEU A C 1
ATOM 1955 O O . LEU A 1 247 ? -0.603 0.404 -18.860 1.00 93.56 247 LEU A O 1
ATOM 1959 N N . LEU A 1 248 ? 0.309 0.396 -16.807 1.00 92.31 248 LEU A N 1
ATOM 1960 C CA . LEU A 1 248 ? -0.870 0.920 -16.106 1.00 92.31 248 LEU A CA 1
ATOM 1961 C C . LEU A 1 248 ? -1.140 2.397 -16.430 1.00 92.31 248 LEU A C 1
ATOM 1963 O O . LEU A 1 248 ? -2.285 2.844 -16.429 1.00 92.31 248 LEU A O 1
ATOM 1967 N N . CYS A 1 249 ? -0.081 3.163 -16.681 1.00 88.62 249 CYS A N 1
ATOM 1968 C CA . CYS A 1 249 ? -0.108 4.601 -16.899 1.00 88.62 249 CYS A CA 1
ATOM 1969 C C . CYS A 1 249 ? 0.565 4.940 -18.240 1.00 88.62 249 CYS A C 1
ATOM 1971 O O . CYS A 1 249 ? 1.656 5.523 -18.244 1.00 88.62 249 CYS A O 1
ATOM 1973 N N . PRO A 1 250 ? -0.061 4.611 -19.387 1.00 79.31 250 PRO A N 1
ATOM 1974 C CA . PRO A 1 250 ? 0.473 5.014 -20.678 1.00 79.31 250 PRO A CA 1
ATOM 1975 C C . PRO A 1 250 ? 0.517 6.543 -20.711 1.00 79.31 250 PRO A C 1
ATOM 1977 O O . PRO A 1 250 ? -0.510 7.216 -20.567 1.00 79.31 250 PRO A O 1
ATOM 1980 N N . LEU A 1 251 ? 1.723 7.101 -20.805 1.00 66.88 251 LEU A N 1
ATOM 1981 C CA . LEU A 1 251 ? 1.907 8.534 -20.984 1.00 66.88 251 LEU A CA 1
ATOM 1982 C C . LEU A 1 251 ? 1.350 8.897 -22.360 1.00 66.88 251 LEU A C 1
ATOM 1984 O O . LEU A 1 251 ? 1.611 8.204 -23.340 1.00 66.88 251 LEU A O 1
ATOM 1988 N N . ALA A 1 252 ? 0.623 10.008 -22.456 1.00 55.31 252 ALA A N 1
ATOM 1989 C CA . ALA A 1 252 ? 0.015 10.477 -23.706 1.00 55.31 252 ALA A CA 1
ATOM 1990 C C . ALA A 1 252 ? 1.034 10.887 -24.800 1.00 55.31 252 ALA A C 1
ATOM 1992 O O . ALA A 1 252 ? 0.653 11.487 -25.799 1.00 55.31 252 ALA A O 1
ATOM 1993 N N . LEU A 1 253 ? 2.323 10.580 -24.621 1.00 45.88 253 LEU A N 1
ATOM 1994 C CA . LEU A 1 253 ? 3.400 10.863 -25.571 1.00 45.88 253 LEU A CA 1
ATOM 1995 C C . LEU A 1 253 ? 3.409 9.920 -26.786 1.00 45.88 253 LEU A C 1
ATOM 1997 O O . LEU A 1 253 ? 4.085 10.225 -27.761 1.00 45.88 253 LEU A O 1
ATOM 2001 N N . ASP A 1 254 ? 2.630 8.834 -26.763 1.00 44.16 254 ASP A N 1
ATOM 2002 C CA . ASP A 1 254 ? 2.546 7.869 -27.870 1.00 44.16 254 ASP A CA 1
ATOM 2003 C C . ASP A 1 254 ? 1.340 8.109 -28.803 1.00 44.16 254 ASP A C 1
ATOM 2005 O O . ASP A 1 254 ? 0.964 7.221 -29.565 1.00 44.16 254 ASP A O 1
ATOM 2009 N N . ALA A 1 255 ? 0.711 9.291 -28.777 1.00 37.44 255 ALA A N 1
ATOM 2010 C CA . ALA A 1 255 ? -0.267 9.663 -29.801 1.00 37.44 255 ALA A CA 1
ATOM 2011 C C . ALA A 1 255 ? 0.471 10.157 -31.066 1.00 37.44 255 ALA A C 1
ATOM 2013 O O . ALA A 1 255 ? 1.055 11.243 -31.033 1.00 37.44 255 ALA A O 1
ATOM 2014 N N . PRO A 1 256 ? 0.461 9.414 -32.194 1.00 39.88 256 PRO A N 1
ATOM 2015 C CA . PRO A 1 256 ? 1.004 9.917 -33.447 1.00 39.88 256 PRO A CA 1
ATOM 2016 C C . PRO A 1 256 ? 0.043 10.975 -33.998 1.00 39.88 256 PRO A C 1
ATOM 2018 O O . PRO A 1 256 ? -0.949 10.647 -34.645 1.00 39.88 256 PRO A O 1
ATOM 2021 N N . GLY A 1 257 ? 0.309 12.247 -33.708 1.00 50.53 257 GLY A N 1
ATOM 2022 C CA . GLY A 1 257 ? -0.472 13.355 -34.257 1.00 50.53 257 GLY A CA 1
ATOM 2023 C C . GLY A 1 257 ? -0.530 14.584 -33.361 1.00 50.53 257 GLY A C 1
ATOM 2024 O O . GLY A 1 257 ? -1.588 14.891 -32.817 1.00 50.53 257 GLY A O 1
ATOM 2025 N N . LEU A 1 258 ? 0.595 15.291 -33.250 1.00 34.09 258 LEU A N 1
ATOM 2026 C CA . LEU A 1 258 ? 0.675 16.733 -33.001 1.00 34.09 258 LEU A CA 1
ATOM 2027 C C . LEU A 1 258 ? 1.956 17.264 -33.646 1.00 34.09 258 LEU A C 1
ATOM 2029 O O . LEU A 1 258 ? 3.001 16.593 -33.490 1.00 34.09 258 LEU A O 1
#

Organism: NCBI:txid111878

Mean predicted aligned error: 17.54 Å

Radius of gyration: 28.13 Å; Cα contacts (8 Å, |Δi|>4): 260; chains: 1; bounding box: 46×69×92 Å